Protein AF-A0AA89C3S6-F1 (afdb_monomer_lite)

Secondary structure (DSSP, 8-state):
-----TTHHHHHHHHHHTT--HHHHHHHHHHHHGGGHHHHHHHHHHHHHHHHTTS-S---------------SSBPTTTTS-TTGGG-SSB---SB-TTTTS-TTGGG-SSB-PBPTTGGG---TT-SSB-SGGGGTTSTTS--S----PPPPPP-------------SSB-TTTTS---TT--SB-PPBPTTGGG-TTTTT-SSB-PPPPPGGG----PPP-

Organism: Pinctada imbricata (NCBI:txid66713)

Radius of gyration: 29.42 Å; chains: 1; bounding box: 59×81×73 Å

Structure (mmCIF, N/CA/C/O backbone):
data_AF-A0AA89C3S6-F1
#
_entry.id   AF-A0AA89C3S6-F1
#
loop_
_atom_site.group_PDB
_atom_site.id
_atom_site.type_symbol
_atom_site.label_atom_id
_atom_site.label_alt_id
_atom_site.label_comp_id
_atom_site.label_asym_id
_atom_site.label_entity_id
_atom_site.label_seq_id
_atom_site.pdbx_PDB_ins_code
_atom_site.Cartn_x
_atom_site.Cartn_y
_atom_site.Cartn_z
_atom_site.occupancy
_atom_site.B_iso_or_equiv
_atom_site.auth_seq_id
_atom_site.auth_comp_id
_atom_site.auth_asym_id
_atom_site.auth_atom_id
_atom_site.pdbx_PDB_model_num
ATOM 1 N N . MET A 1 1 ? 3.288 -17.158 34.257 1.00 43.53 1 MET A N 1
ATOM 2 C CA . MET A 1 1 ? 2.464 -17.310 33.043 1.00 43.53 1 MET A CA 1
ATOM 3 C C . MET A 1 1 ? 1.490 -16.144 33.075 1.00 43.53 1 MET A C 1
ATOM 5 O O . MET A 1 1 ? 0.616 -16.149 33.928 1.00 43.53 1 MET A O 1
ATOM 9 N N . LEU A 1 2 ? 1.747 -15.067 32.326 1.00 47.84 2 LEU A N 1
ATOM 10 C CA . LEU A 1 2 ? 0.778 -13.971 32.225 1.00 47.84 2 LEU A CA 1
ATOM 11 C C . LEU A 1 2 ? -0.370 -14.515 31.379 1.00 47.84 2 LEU A C 1
ATOM 13 O O . LEU A 1 2 ? -0.162 -14.782 30.199 1.00 47.84 2 LEU A O 1
ATOM 17 N N . TYR A 1 3 ? -1.508 -14.782 32.015 1.00 57.00 3 TYR A N 1
ATOM 18 C CA . TYR A 1 3 ? -2.749 -15.108 31.323 1.00 57.00 3 TYR A CA 1
ATOM 19 C C . TYR A 1 3 ? -3.093 -13.880 30.474 1.00 57.00 3 TYR A C 1
ATOM 21 O O . TYR A 1 3 ? -3.430 -12.827 31.012 1.00 57.00 3 TYR A O 1
ATOM 29 N N . ILE A 1 4 ? -2.861 -13.967 29.166 1.00 58.16 4 ILE A N 1
ATOM 30 C CA . ILE A 1 4 ? -3.396 -12.993 28.221 1.00 58.16 4 ILE A CA 1
ATOM 31 C C . ILE A 1 4 ? -4.815 -13.482 27.985 1.00 58.16 4 ILE A C 1
ATOM 33 O O . ILE A 1 4 ? -5.006 -14.590 27.496 1.00 58.16 4 ILE A O 1
ATOM 37 N N . ASP A 1 5 ? -5.774 -12.711 28.478 1.00 65.88 5 ASP A N 1
ATOM 38 C CA . ASP A 1 5 ? -7.184 -13.055 28.416 1.00 65.88 5 ASP A CA 1
ATOM 39 C C . ASP A 1 5 ? -7.650 -12.928 26.961 1.00 65.88 5 ASP A C 1
ATOM 41 O O . ASP A 1 5 ? -7.876 -11.822 26.460 1.00 65.88 5 ASP A O 1
ATOM 45 N N . ASP A 1 6 ? -7.695 -14.062 26.258 1.00 75.12 6 ASP A N 1
ATOM 46 C CA . ASP A 1 6 ? -8.061 -14.136 24.840 1.00 75.12 6 ASP A CA 1
ATOM 47 C C . ASP A 1 6 ? -9.523 -13.693 24.596 1.00 75.12 6 ASP A C 1
ATOM 49 O O . ASP A 1 6 ? -9.883 -13.395 23.461 1.00 75.12 6 ASP A O 1
ATOM 53 N N . GLU A 1 7 ? -10.343 -13.566 25.651 1.00 83.81 7 GLU A N 1
ATOM 54 C CA . GLU A 1 7 ? -11.749 -13.129 25.595 1.00 83.81 7 GLU A CA 1
ATOM 55 C C . GLU A 1 7 ? -11.931 -11.601 25.710 1.00 83.81 7 GLU A C 1
ATOM 57 O O . GLU A 1 7 ? -12.976 -11.052 25.347 1.00 83.81 7 GLU A O 1
ATOM 62 N N . LEU A 1 8 ? -10.914 -10.868 26.181 1.00 86.50 8 LEU A N 1
ATOM 63 C CA . LEU A 1 8 ? -10.999 -9.414 26.364 1.00 86.50 8 LEU A CA 1
ATOM 64 C C . LEU A 1 8 ? -11.263 -8.641 25.052 1.00 86.50 8 LEU A C 1
ATOM 66 O O . LEU A 1 8 ? -12.079 -7.712 25.071 1.00 86.50 8 LEU A O 1
ATOM 70 N N . PRO A 1 9 ? -10.631 -8.978 23.907 1.00 89.06 9 PRO A N 1
ATOM 71 C CA . PRO A 1 9 ? -10.931 -8.334 22.628 1.00 89.06 9 PRO A CA 1
ATOM 72 C C . PRO A 1 9 ? -12.393 -8.506 22.197 1.00 89.06 9 PRO A C 1
ATOM 74 O O . PRO A 1 9 ? -13.004 -7.545 21.721 1.00 89.06 9 PRO A O 1
ATOM 77 N N . ASP A 1 10 ? -12.966 -9.690 22.418 1.00 87.44 10 ASP A N 1
ATOM 78 C CA . ASP A 1 10 ? -14.359 -9.989 22.079 1.00 87.44 10 ASP A CA 1
ATOM 79 C C . ASP A 1 10 ? -15.317 -9.190 22.963 1.00 87.44 10 ASP A C 1
ATOM 81 O O . ASP A 1 10 ? -16.277 -8.585 22.475 1.00 87.44 10 ASP A O 1
ATOM 85 N N . TYR A 1 11 ? -15.006 -9.079 24.256 1.00 89.06 11 TYR A N 1
ATOM 86 C CA . TYR A 1 11 ? -15.779 -8.262 25.184 1.00 89.06 11 TYR A CA 1
ATOM 87 C C . TYR A 1 11 ? -15.768 -6.772 24.797 1.00 89.06 11 TYR A C 1
ATOM 89 O O . TYR A 1 11 ? -16.818 -6.124 24.776 1.00 89.06 11 TYR A O 1
ATOM 97 N N . ILE A 1 12 ? -14.610 -6.230 24.399 1.00 90.00 12 ILE A N 1
ATOM 98 C CA . ILE A 1 12 ? -14.488 -4.846 23.908 1.00 90.00 12 ILE A CA 1
ATOM 99 C C . ILE A 1 12 ? -15.322 -4.643 22.636 1.00 90.00 12 ILE A C 1
ATOM 101 O O . ILE A 1 12 ? -16.025 -3.637 22.514 1.00 90.00 12 ILE A O 1
ATOM 105 N N . MET A 1 13 ? -15.294 -5.596 21.704 1.00 88.06 13 MET A N 1
ATOM 106 C CA . MET A 1 13 ? -16.082 -5.537 20.471 1.00 88.06 13 MET A CA 1
ATOM 107 C C . MET A 1 13 ? -17.589 -5.489 20.760 1.00 88.06 13 MET A C 1
ATOM 109 O O . MET A 1 13 ? -18.302 -4.679 20.166 1.00 88.06 13 MET A O 1
ATOM 113 N N . VAL A 1 14 ? -18.068 -6.273 21.730 1.00 88.81 14 VAL A N 1
ATOM 114 C CA . VAL A 1 14 ? -19.469 -6.240 22.182 1.00 88.81 14 VAL A CA 1
ATOM 115 C C . VAL A 1 14 ? -19.826 -4.896 22.829 1.00 88.81 14 VAL A C 1
ATOM 117 O O . VAL A 1 14 ? -20.916 -4.372 22.589 1.00 88.81 14 VAL A O 1
ATOM 120 N N . MET A 1 15 ? -18.932 -4.284 23.615 1.00 88.62 15 MET A N 1
ATOM 121 C CA . MET A 1 15 ? -19.178 -2.943 24.170 1.00 88.62 15 MET A CA 1
ATOM 122 C C . MET A 1 15 ? -19.293 -1.867 23.086 1.00 88.62 15 MET A C 1
ATOM 124 O O . MET A 1 15 ? -20.129 -0.968 23.201 1.00 88.62 15 MET A O 1
ATOM 128 N N . VAL A 1 16 ? -18.460 -1.955 22.045 1.00 90.56 16 VAL A N 1
ATOM 129 C CA . VAL A 1 16 ? -18.474 -1.030 20.902 1.00 90.56 16 VAL A CA 1
ATOM 130 C C . VAL A 1 16 ? -19.743 -1.218 20.070 1.00 90.56 16 VAL A C 1
ATOM 132 O O . VAL A 1 16 ? -20.398 -0.230 19.744 1.00 90.56 16 VAL A O 1
ATOM 135 N N . ALA A 1 17 ? -20.138 -2.463 19.792 1.00 87.44 17 ALA A N 1
ATOM 136 C CA . ALA A 1 17 ? -21.373 -2.781 19.071 1.00 87.44 17 ALA A CA 1
ATOM 137 C C . ALA A 1 17 ? -22.621 -2.247 19.796 1.00 87.44 17 ALA A C 1
ATOM 139 O O . ALA A 1 17 ? -23.523 -1.701 19.167 1.00 87.44 17 ALA A O 1
ATOM 140 N N . ASN A 1 18 ? -22.628 -2.317 21.130 1.00 88.94 18 ASN A N 1
ATOM 141 C CA . ASN A 1 18 ? -23.702 -1.783 21.971 1.00 88.94 18 ASN A CA 1
ATOM 142 C C . ASN A 1 18 ? -23.608 -0.268 22.229 1.00 88.94 18 ASN A C 1
ATOM 144 O O . ASN A 1 18 ? -24.371 0.255 23.040 1.00 88.94 18 ASN A O 1
ATOM 148 N N . LYS A 1 19 ? -22.674 0.447 21.582 1.00 87.56 19 LYS A N 1
ATOM 149 C CA . LYS A 1 19 ? -22.459 1.897 21.740 1.00 87.56 19 LYS A CA 1
ATOM 150 C C . LYS A 1 19 ? -22.346 2.339 23.210 1.00 87.56 19 LYS A C 1
ATOM 152 O O . LYS A 1 19 ? -22.827 3.412 23.576 1.00 87.56 19 LYS A O 1
ATOM 157 N N . LYS A 1 20 ? -21.725 1.520 24.071 1.00 87.88 20 LYS A N 1
ATOM 158 C CA . LYS A 1 20 ? -21.569 1.853 25.498 1.00 87.88 20 LYS A CA 1
ATOM 159 C C . LYS A 1 20 ? -20.800 3.166 25.657 1.00 87.88 20 LYS A C 1
ATOM 161 O O . LYS A 1 20 ? -19.746 3.274 25.039 1.00 87.88 20 LYS A O 1
ATOM 166 N N . PRO A 1 21 ? -21.239 4.111 26.512 1.00 89.69 21 PRO A N 1
ATOM 167 C CA . PRO A 1 21 ? -20.553 5.384 26.705 1.00 89.69 21 PRO A CA 1
ATOM 168 C C . PRO A 1 21 ? -19.176 5.195 27.353 1.00 89.69 21 PRO A C 1
ATOM 170 O O . PRO A 1 21 ? -18.927 4.227 28.074 1.00 89.69 21 PRO A O 1
ATOM 173 N N . ARG A 1 22 ? -18.286 6.167 27.134 1.00 88.88 22 ARG A N 1
ATOM 174 C CA . ARG A 1 22 ? -16.886 6.132 27.574 1.00 88.88 22 ARG A CA 1
ATOM 175 C C . ARG A 1 22 ? -16.745 5.859 29.071 1.00 88.88 22 ARG A C 1
ATOM 177 O O . ARG A 1 22 ? -15.900 5.060 29.449 1.00 88.88 22 ARG A O 1
ATOM 184 N N . SER A 1 23 ? -17.583 6.492 29.897 1.00 89.06 23 SER A N 1
ATOM 185 C CA . SER A 1 23 ? -17.594 6.277 31.352 1.00 89.06 23 SER A CA 1
ATOM 186 C C . SER A 1 23 ? -17.820 4.806 31.696 1.00 89.06 23 SER A C 1
ATOM 188 O O . SER A 1 23 ? -17.047 4.229 32.446 1.00 89.06 23 SER A O 1
ATOM 190 N N . GLN A 1 24 ? -18.809 4.175 31.059 1.00 87.50 24 GLN A N 1
ATOM 191 C CA . GLN A 1 24 ? -19.128 2.773 31.306 1.00 87.50 24 GLN A CA 1
ATOM 192 C C . GLN A 1 24 ? -18.011 1.838 30.824 1.00 87.50 24 GLN A C 1
ATOM 194 O O . GLN A 1 24 ? -17.699 0.861 31.492 1.00 87.50 24 GLN A O 1
ATOM 199 N N . MET A 1 25 ? -17.370 2.142 29.687 1.00 91.50 25 MET A N 1
ATOM 200 C CA . MET A 1 25 ? -16.197 1.378 29.243 1.00 91.50 25 MET A CA 1
ATOM 201 C C . MET A 1 25 ? -15.012 1.530 30.203 1.00 91.50 25 MET A C 1
ATOM 203 O O . MET A 1 25 ? -14.258 0.579 30.375 1.00 91.50 25 MET A O 1
ATOM 207 N N . ASN A 1 26 ? -14.829 2.700 30.821 1.00 89.50 26 ASN A N 1
ATOM 208 C CA . ASN A 1 26 ? -13.780 2.902 31.819 1.00 89.50 26 ASN A CA 1
ATOM 209 C C . ASN A 1 26 ? -14.008 2.047 33.072 1.00 89.50 26 ASN A C 1
ATOM 211 O O . ASN A 1 26 ? -13.047 1.480 33.590 1.00 89.50 26 ASN A O 1
ATOM 215 N N . ASP A 1 27 ? -15.253 1.937 33.529 1.00 90.75 27 ASP A N 1
ATOM 216 C CA . ASP A 1 27 ? -15.600 1.126 34.696 1.00 90.75 27 ASP A CA 1
ATOM 217 C C . ASP A 1 27 ? -15.453 -0.374 34.386 1.00 90.75 27 ASP A C 1
ATOM 219 O O . ASP A 1 27 ? -14.780 -1.102 35.119 1.00 90.75 27 ASP A O 1
ATOM 223 N N . ASP A 1 28 ? -15.991 -0.827 33.247 1.00 89.56 28 ASP A N 1
ATOM 224 C CA . ASP A 1 28 ? -15.996 -2.243 32.859 1.00 89.56 28 ASP A CA 1
ATOM 225 C C . ASP A 1 28 ? -14.589 -2.758 32.494 1.00 89.56 28 ASP A C 1
ATOM 227 O O . ASP A 1 28 ? -14.225 -3.886 32.830 1.00 89.56 28 ASP A O 1
ATOM 231 N N . LEU A 1 29 ? -13.779 -1.948 31.799 1.00 90.75 29 LEU A N 1
ATOM 232 C CA . LEU A 1 29 ? -12.419 -2.322 31.389 1.00 90.75 29 LEU A CA 1
ATOM 233 C C . LEU A 1 29 ? -11.368 -2.027 32.469 1.00 90.75 29 LEU A C 1
ATOM 235 O O . LEU A 1 29 ? -10.235 -2.502 32.361 1.00 90.75 29 LEU A O 1
ATOM 239 N N . GLY A 1 30 ? -11.745 -1.294 33.522 1.00 89.12 30 GLY A N 1
ATOM 240 C CA . GLY A 1 30 ? -10.881 -0.909 34.639 1.00 89.12 30 GLY A CA 1
ATOM 241 C C . GLY A 1 30 ? -10.219 -2.104 35.318 1.00 89.12 30 GLY A C 1
ATOM 242 O O . GLY A 1 30 ? -9.035 -2.059 35.651 1.00 89.12 30 GLY A O 1
ATOM 243 N N . LEU A 1 31 ? -10.957 -3.208 35.441 1.00 86.19 31 LEU A N 1
ATOM 244 C CA . LEU A 1 31 ? -10.478 -4.449 36.052 1.00 86.19 31 LEU A CA 1
ATOM 245 C C . LEU A 1 31 ? -9.428 -5.179 35.195 1.00 86.19 31 LEU A C 1
ATOM 247 O O . LEU A 1 31 ? -8.582 -5.879 35.743 1.00 86.19 31 LEU A O 1
ATOM 251 N N . PHE A 1 32 ? -9.444 -4.983 33.872 1.00 87.56 32 PHE A N 1
ATOM 252 C CA . PHE A 1 32 ? -8.566 -5.678 32.924 1.00 87.56 32 PHE A CA 1
ATOM 253 C C . PHE A 1 32 ? -7.343 -4.844 32.525 1.00 87.56 32 PHE A C 1
ATOM 255 O O . PHE A 1 32 ? -6.230 -5.357 32.422 1.00 87.56 32 PHE A O 1
ATOM 262 N N . LEU A 1 33 ? -7.539 -3.543 32.291 1.00 86.06 33 LEU A N 1
ATOM 263 C CA . LEU A 1 33 ? -6.518 -2.633 31.759 1.00 86.06 33 LEU A CA 1
ATOM 264 C C . LEU A 1 33 ? -5.948 -1.685 32.826 1.00 86.06 33 LEU A C 1
ATOM 266 O O . LEU A 1 33 ? -4.916 -1.045 32.591 1.00 86.06 33 LEU A O 1
ATOM 270 N N . ASN A 1 34 ? -6.578 -1.614 34.004 1.00 88.25 34 ASN A N 1
ATOM 271 C CA . ASN A 1 34 ? -6.141 -0.842 35.167 1.00 88.25 34 ASN A CA 1
ATOM 272 C C . ASN A 1 34 ? -5.805 0.617 34.789 1.00 88.25 34 ASN A C 1
ATOM 274 O O . ASN A 1 34 ? -6.621 1.302 34.169 1.00 88.25 34 ASN A O 1
ATOM 278 N N . ILE A 1 35 ? -4.587 1.088 35.071 1.00 88.00 35 ILE A N 1
ATOM 279 C CA . ILE A 1 35 ? -4.122 2.451 34.759 1.00 88.00 35 ILE A CA 1
ATOM 280 C C . ILE A 1 35 ? -4.144 2.807 33.263 1.00 88.00 35 ILE A C 1
ATOM 282 O O . ILE A 1 35 ? -4.064 3.981 32.900 1.00 88.00 35 ILE A O 1
ATOM 286 N N . ASN A 1 36 ? -4.212 1.809 32.378 1.00 87.88 36 ASN A N 1
ATOM 287 C CA . ASN A 1 36 ? -4.241 2.027 30.935 1.00 87.88 36 ASN A CA 1
ATOM 288 C C . ASN A 1 36 ? -5.660 2.186 30.396 1.00 87.88 36 ASN A C 1
ATOM 290 O O . ASN A 1 36 ? -5.808 2.609 29.252 1.00 87.88 36 ASN A O 1
ATOM 294 N N . THR A 1 37 ? -6.684 1.894 31.201 1.00 91.62 37 THR A N 1
ATOM 295 C CA . THR A 1 37 ? -8.085 1.899 30.768 1.00 91.62 37 THR A CA 1
ATOM 296 C C . THR A 1 37 ? -8.494 3.246 30.199 1.00 91.62 37 THR A C 1
ATOM 298 O O . THR A 1 37 ? -8.996 3.317 29.083 1.00 91.62 37 THR A O 1
ATOM 301 N N . GLU A 1 38 ? -8.203 4.332 30.913 1.00 90.19 38 GLU A N 1
ATOM 302 C CA . GLU A 1 38 ? -8.587 5.672 30.480 1.00 90.19 38 GLU A CA 1
ATOM 303 C C . GLU A 1 38 ? -7.914 6.058 29.156 1.00 90.19 38 GLU A C 1
ATOM 305 O O . GLU A 1 38 ? -8.567 6.587 28.254 1.00 90.19 38 GLU A O 1
ATOM 310 N N . LYS A 1 39 ? -6.620 5.744 29.012 1.00 89.62 39 LYS A N 1
ATOM 311 C CA . LYS A 1 39 ? -5.855 5.992 27.781 1.00 89.62 39 LYS A CA 1
ATOM 312 C C . LYS A 1 39 ? -6.386 5.152 26.621 1.00 89.62 39 LYS A C 1
ATOM 314 O O . LYS A 1 39 ? -6.521 5.661 25.509 1.00 89.62 39 LYS A O 1
ATOM 319 N N . PHE A 1 40 ? -6.703 3.886 26.889 1.00 92.62 40 PHE A N 1
ATOM 320 C CA . PHE A 1 40 ? -7.240 2.949 25.911 1.00 92.62 40 PHE A CA 1
ATOM 321 C C . PHE A 1 40 ? -8.600 3.406 25.395 1.00 92.62 40 PHE A C 1
ATOM 323 O O . PHE A 1 40 ? -8.788 3.511 24.186 1.00 92.62 40 PHE A O 1
ATOM 330 N N . THR A 1 41 ? -9.525 3.759 26.284 1.00 92.31 41 THR A N 1
ATOM 331 C CA . THR A 1 41 ? -10.835 4.247 25.864 1.00 92.31 41 THR A CA 1
ATOM 332 C C . THR A 1 41 ? -10.713 5.576 25.121 1.00 92.31 41 THR A C 1
ATOM 334 O O . THR A 1 41 ? -11.530 5.830 24.244 1.00 92.31 41 THR A O 1
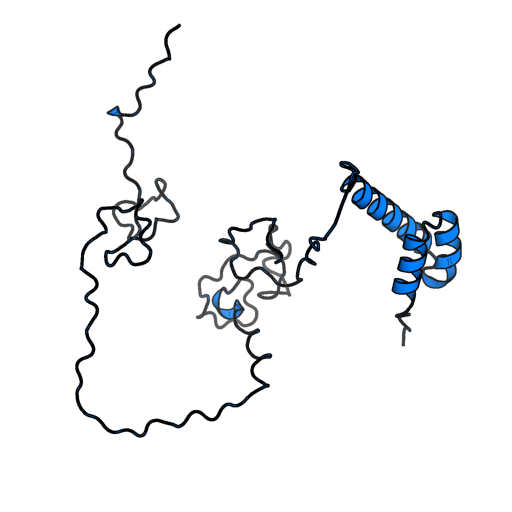ATOM 337 N N . VAL A 1 42 ? -9.727 6.450 25.425 1.00 93.19 42 VAL A N 1
ATOM 338 C CA . VAL A 1 42 ? -9.573 7.735 24.685 1.00 93.19 42 VAL A CA 1
ATOM 339 C C . VAL A 1 42 ? -9.215 7.406 23.252 1.00 93.19 42 VAL A C 1
ATOM 341 O O . VAL A 1 42 ? -9.826 7.900 22.308 1.00 93.19 42 VAL A O 1
ATOM 344 N N . TRP A 1 43 ? -8.219 6.542 23.103 1.00 93.69 43 TRP A N 1
ATOM 345 C CA . TRP A 1 43 ? -7.759 6.089 21.809 1.00 93.69 43 TRP A CA 1
ATOM 346 C C . TRP A 1 43 ? -8.870 5.389 21.017 1.00 93.69 43 TRP A C 1
ATOM 348 O O . TRP A 1 43 ? -9.049 5.701 19.842 1.00 93.69 43 TRP A O 1
ATOM 358 N N . LEU A 1 44 ? -9.641 4.507 21.659 1.00 91.62 44 LEU A N 1
ATOM 359 C CA . LEU A 1 44 ? -10.730 3.767 21.025 1.00 91.62 44 LEU A CA 1
ATOM 360 C C . LEU A 1 44 ? -11.810 4.713 20.493 1.00 91.62 44 LEU A C 1
ATOM 362 O O . LEU A 1 44 ? -12.207 4.596 19.340 1.00 91.62 44 LEU A O 1
ATOM 366 N N . TYR A 1 45 ? -12.236 5.688 21.294 1.00 89.25 45 TYR A N 1
ATOM 367 C CA . TYR A 1 45 ? -13.243 6.665 20.881 1.00 89.25 45 TYR A CA 1
ATOM 368 C C . TYR A 1 45 ? -12.772 7.555 19.729 1.00 89.25 45 TYR A C 1
ATOM 370 O O . TYR A 1 45 ? -13.488 7.694 18.742 1.00 89.25 45 TYR A O 1
ATOM 378 N N . ASN A 1 46 ? -11.542 8.071 19.799 1.00 88.69 46 ASN A N 1
ATOM 379 C CA . ASN A 1 46 ? -10.957 8.853 18.706 1.00 88.69 46 ASN A CA 1
ATOM 380 C C . ASN A 1 46 ? -10.817 8.025 17.415 1.00 88.69 46 ASN A C 1
ATOM 382 O O . ASN A 1 46 ? -10.947 8.549 16.309 1.00 88.69 46 ASN A O 1
ATOM 386 N N . LEU A 1 47 ? -10.524 6.725 17.536 1.00 89.56 47 LEU A N 1
ATOM 387 C CA . LEU A 1 47 ? -10.468 5.813 16.396 1.00 89.56 47 LEU A CA 1
ATOM 388 C C . LEU A 1 47 ? -11.860 5.594 15.791 1.00 89.56 47 LEU A C 1
ATOM 390 O O . LEU A 1 47 ? -11.990 5.644 14.571 1.00 89.56 47 LEU A O 1
ATOM 394 N N . LEU A 1 48 ? -12.884 5.382 16.621 1.00 88.25 48 LEU A N 1
ATOM 395 C CA . LEU A 1 48 ? -14.267 5.204 16.173 1.00 88.25 48 LEU A CA 1
ATOM 396 C C . LEU A 1 48 ? -14.806 6.459 15.480 1.00 88.25 48 LEU A C 1
ATOM 398 O O . LEU A 1 48 ? -15.368 6.348 14.395 1.00 88.25 48 LEU A O 1
ATOM 402 N N . GLU A 1 49 ? -14.567 7.644 16.041 1.00 85.44 49 GLU A N 1
ATOM 403 C CA . GLU A 1 49 ? -14.943 8.928 15.435 1.00 85.44 49 GLU A CA 1
ATOM 404 C C . GLU A 1 49 ? -14.266 9.119 14.070 1.00 85.44 49 GLU A C 1
ATOM 406 O O . GLU A 1 49 ? -14.906 9.480 13.083 1.00 85.44 49 GLU A O 1
ATOM 411 N N . LYS A 1 50 ? -12.978 8.770 13.970 1.00 85.50 50 LYS A N 1
ATOM 412 C CA . LYS A 1 50 ? -12.232 8.825 12.708 1.00 85.50 50 LYS A CA 1
ATOM 413 C C . LYS A 1 50 ? -12.761 7.854 11.651 1.00 85.50 50 LYS A C 1
ATOM 415 O O . LYS A 1 50 ? -12.666 8.152 10.464 1.00 85.50 50 LYS A O 1
ATOM 420 N N . LEU A 1 51 ? -13.285 6.698 12.058 1.00 82.62 51 LEU A N 1
ATOM 421 C CA . LEU A 1 51 ? -13.919 5.740 11.148 1.00 82.62 51 LEU A CA 1
ATOM 422 C C . LEU A 1 51 ? -15.319 6.203 10.724 1.00 82.62 51 LEU A C 1
ATOM 424 O O . LEU A 1 51 ? -15.669 6.057 9.559 1.00 82.62 51 LEU A O 1
ATOM 428 N N . GLN A 1 52 ? -16.087 6.811 11.630 1.00 78.19 52 GLN A N 1
ATOM 429 C CA . GLN A 1 52 ? -17.419 7.353 11.338 1.00 78.19 52 GLN A CA 1
ATOM 430 C C . GLN A 1 52 ? -17.359 8.571 10.408 1.00 78.19 52 GLN A C 1
ATOM 432 O O . GLN A 1 52 ? -18.144 8.660 9.468 1.00 78.19 52 GLN A O 1
ATOM 437 N N . SER A 1 53 ? -16.365 9.448 10.584 1.00 75.12 53 SER A N 1
ATOM 438 C CA . SER A 1 53 ? -16.100 10.584 9.689 1.00 75.12 53 SER A CA 1
ATOM 439 C C . SER A 1 53 ? -15.706 10.170 8.261 1.00 75.12 53 SER A C 1
ATOM 441 O O . SER A 1 53 ? -15.704 11.020 7.376 1.00 75.12 53 SER A O 1
ATOM 443 N N . LEU A 1 54 ? -15.347 8.903 8.029 1.00 65.31 54 LEU A N 1
ATOM 444 C CA . LEU A 1 54 ? -15.043 8.353 6.701 1.00 65.31 54 LEU A CA 1
ATOM 445 C C . LEU A 1 54 ? -16.225 7.588 6.083 1.00 65.31 54 LEU A C 1
ATOM 447 O O . LEU A 1 54 ? -16.105 7.124 4.952 1.00 65.31 54 LEU A O 1
ATOM 451 N N . GLY A 1 55 ? -17.321 7.411 6.828 1.00 61.00 55 GLY A N 1
ATOM 452 C CA . GLY A 1 55 ? -18.467 6.583 6.444 1.00 61.00 55 GLY A CA 1
ATOM 453 C C . GLY A 1 55 ? -19.797 7.330 6.354 1.00 61.00 55 GLY A C 1
ATOM 454 O O . GLY A 1 55 ? -20.830 6.675 6.345 1.00 61.00 55 GLY A O 1
ATOM 455 N N . SER A 1 56 ? -19.792 8.664 6.336 1.00 50.53 56 SER A N 1
ATOM 456 C CA . SER A 1 56 ? -21.008 9.475 6.190 1.00 50.53 56 SER A CA 1
ATOM 457 C C . SER A 1 56 ? -20.957 10.272 4.892 1.00 50.53 56 SER A C 1
ATOM 459 O O . SER A 1 56 ? -20.676 11.461 4.925 1.00 50.53 56 SER A O 1
ATOM 461 N N . ASP A 1 57 ? -21.227 9.594 3.778 1.00 43.16 57 ASP A N 1
ATOM 462 C CA . ASP A 1 57 ? -21.828 10.199 2.591 1.00 43.16 57 ASP A CA 1
ATOM 463 C C . ASP A 1 57 ? -22.977 9.263 2.149 1.00 43.16 57 ASP A C 1
ATOM 465 O O . ASP A 1 57 ? -22.748 8.229 1.528 1.00 43.16 57 ASP A O 1
ATOM 469 N N . GLU A 1 58 ? -24.184 9.658 2.573 1.00 49.25 58 GLU A N 1
ATOM 470 C CA . GLU A 1 58 ? -25.534 9.391 2.033 1.00 49.25 58 GLU A CA 1
ATOM 471 C C . GLU A 1 58 ? -26.192 7.992 2.173 1.00 49.25 58 GLU A C 1
ATOM 473 O O . GLU A 1 58 ? -25.693 6.959 1.732 1.00 49.25 58 GLU A O 1
ATOM 478 N N . GLU A 1 59 ? -27.387 8.005 2.787 1.00 56.69 59 GLU A N 1
ATOM 479 C CA . GLU A 1 59 ? -28.370 6.916 2.867 1.00 56.69 59 GLU A CA 1
ATOM 480 C C . GLU A 1 59 ? -29.326 6.988 1.657 1.00 56.69 59 GLU A C 1
ATOM 482 O O . GLU A 1 59 ? -29.931 8.035 1.453 1.00 56.69 59 GLU A O 1
ATOM 487 N N . GLU A 1 60 ? -29.503 5.902 0.891 1.00 41.66 60 GLU A N 1
ATOM 488 C CA . GLU A 1 60 ? -30.816 5.338 0.499 1.00 41.66 60 GLU A CA 1
ATOM 489 C C . GLU A 1 60 ? -30.665 4.086 -0.396 1.00 41.66 60 GLU A C 1
ATOM 491 O O . GLU A 1 60 ? -29.911 4.078 -1.364 1.00 41.66 60 GLU A O 1
ATOM 496 N N . ASP A 1 61 ? -31.453 3.065 -0.041 1.00 33.78 61 ASP A N 1
ATOM 497 C CA . ASP A 1 61 ? -31.913 1.894 -0.810 1.00 33.78 61 ASP A CA 1
ATOM 498 C C . ASP A 1 61 ? -30.914 0.816 -1.308 1.00 33.78 61 ASP A C 1
ATOM 500 O O . ASP A 1 61 ? -30.043 1.044 -2.140 1.00 33.78 61 ASP A O 1
ATOM 504 N N . GLY A 1 62 ? -31.155 -0.421 -0.849 1.00 43.66 62 GLY A N 1
ATOM 505 C CA . GLY A 1 62 ? -31.051 -1.619 -1.692 1.00 43.66 62 GLY A CA 1
ATOM 506 C C . GLY A 1 62 ? -29.678 -2.272 -1.935 1.00 43.66 62 GLY A C 1
ATOM 507 O O . GLY A 1 62 ? -28.958 -1.919 -2.854 1.00 43.66 62 GLY A O 1
ATOM 508 N N . GLU A 1 63 ? -29.446 -3.366 -1.201 1.00 47.31 63 GLU A N 1
ATOM 509 C CA . GLU A 1 63 ? -28.837 -4.633 -1.666 1.00 47.31 63 GLU A CA 1
ATOM 510 C C . GLU A 1 63 ? -27.335 -4.709 -2.072 1.00 47.31 63 GLU A C 1
ATOM 512 O O . GLU A 1 63 ? -26.849 -4.104 -3.018 1.00 47.31 63 GLU A O 1
ATOM 517 N N . GLU A 1 64 ? -26.652 -5.625 -1.366 1.00 46.75 64 GLU A N 1
ATOM 518 C CA . GLU A 1 64 ? -25.388 -6.332 -1.660 1.00 46.75 64 GLU A CA 1
ATOM 519 C C . GLU A 1 64 ? -24.031 -5.575 -1.630 1.00 46.75 64 GLU A C 1
ATOM 521 O O . GLU A 1 64 ? -23.654 -4.766 -2.471 1.00 46.75 64 GLU A O 1
ATOM 526 N N . LEU A 1 65 ? -23.247 -5.980 -0.619 1.00 53.59 65 LEU A N 1
ATOM 527 C CA . LEU A 1 65 ? -21.827 -5.743 -0.321 1.00 53.59 65 LEU A CA 1
ATOM 528 C C . LEU A 1 65 ? -20.882 -5.531 -1.524 1.00 53.59 65 LEU A C 1
ATOM 530 O O . LEU A 1 65 ? -20.869 -6.319 -2.470 1.00 53.59 65 LEU A O 1
ATOM 534 N N . PRO A 1 66 ? -19.853 -4.684 -1.324 1.00 45.06 66 PRO A N 1
ATOM 535 C CA . PRO A 1 66 ? -18.490 -5.185 -1.498 1.00 45.06 66 PRO A CA 1
ATOM 536 C C . PRO A 1 66 ? -17.651 -5.006 -0.231 1.00 45.06 66 PRO A C 1
ATOM 538 O O . PRO A 1 66 ? -17.392 -3.906 0.257 1.00 45.06 66 PRO A O 1
ATOM 541 N N . SER A 1 67 ? -17.179 -6.144 0.265 1.00 49.75 67 SER A N 1
ATOM 542 C CA . SER A 1 67 ? -16.227 -6.309 1.354 1.00 49.75 67 SER A CA 1
ATOM 543 C C . SER A 1 67 ? -15.015 -5.383 1.201 1.00 49.75 67 SER A C 1
ATOM 545 O O . SER A 1 67 ? -14.253 -5.492 0.237 1.00 49.75 67 SER A O 1
ATOM 547 N N . THR A 1 68 ? -14.767 -4.510 2.181 1.00 49.03 68 THR A N 1
ATOM 548 C CA . THR A 1 68 ? -13.474 -3.826 2.278 1.00 49.03 68 THR A CA 1
ATOM 549 C C . THR A 1 68 ? -12.426 -4.857 2.694 1.00 49.03 68 THR A C 1
ATOM 551 O O . THR A 1 68 ? -12.327 -5.286 3.841 1.00 49.03 68 THR A O 1
ATOM 554 N N . ILE A 1 69 ? -11.682 -5.331 1.695 1.00 52.44 69 ILE A N 1
ATOM 555 C CA . ILE A 1 69 ? -10.648 -6.358 1.815 1.00 52.44 69 ILE A CA 1
ATOM 556 C C . ILE A 1 69 ? -9.655 -5.963 2.912 1.00 52.44 69 ILE A C 1
ATOM 558 O O . ILE A 1 69 ? -8.995 -4.922 2.833 1.00 52.44 69 ILE A O 1
ATOM 562 N N . ALA A 1 70 ? -9.531 -6.827 3.922 1.00 52.75 70 ALA A N 1
ATOM 563 C CA . ALA A 1 70 ? -8.474 -6.773 4.917 1.00 52.75 70 ALA A CA 1
ATOM 564 C C . ALA A 1 70 ? -7.120 -6.610 4.206 1.00 52.75 70 ALA A C 1
ATOM 566 O O . ALA A 1 70 ? -6.704 -7.475 3.433 1.00 52.75 70 ALA A O 1
ATOM 567 N N . LYS A 1 71 ? -6.441 -5.479 4.434 1.00 56.81 71 LYS A N 1
ATOM 568 C CA . LYS A 1 71 ? -5.096 -5.230 3.900 1.00 56.81 71 LYS A CA 1
ATOM 569 C C . LYS A 1 71 ? -4.178 -6.331 4.425 1.00 56.81 71 LYS A C 1
ATOM 571 O O . LYS A 1 71 ? -3.879 -6.377 5.616 1.00 56.81 71 LYS A O 1
ATOM 576 N N . SER A 1 72 ? -3.778 -7.238 3.541 1.00 65.88 72 SER A N 1
ATOM 577 C CA . SER A 1 72 ? -2.898 -8.356 3.876 1.00 65.88 72 SER A CA 1
ATOM 578 C C . SER A 1 72 ? -1.588 -7.838 4.479 1.00 65.88 72 SER A C 1
ATOM 580 O O . SER A 1 72 ? -1.080 -6.793 4.076 1.00 65.88 72 SER A O 1
ATOM 582 N N . THR A 1 73 ? -1.013 -8.561 5.443 1.00 67.19 73 THR A N 1
ATOM 583 C CA . THR A 1 73 ? 0.289 -8.220 6.054 1.00 67.19 73 THR A CA 1
ATOM 584 C C . THR A 1 73 ? 1.471 -8.483 5.115 1.00 67.19 73 THR A C 1
ATOM 586 O O . THR A 1 73 ? 2.621 -8.175 5.439 1.00 67.19 73 THR A O 1
ATOM 589 N N . GLU A 1 74 ? 1.205 -9.041 3.934 1.00 73.81 74 GLU A N 1
ATOM 590 C CA . GLU A 1 74 ? 2.208 -9.370 2.938 1.00 73.81 74 GLU A CA 1
ATOM 591 C C . GLU A 1 74 ? 2.513 -8.180 2.023 1.00 73.81 74 GLU A C 1
ATOM 593 O O . GLU A 1 74 ? 1.640 -7.428 1.579 1.00 73.81 74 GLU A O 1
ATOM 598 N N . LYS A 1 75 ? 3.801 -8.013 1.709 1.00 77.56 75 LYS A N 1
ATOM 599 C CA . LYS A 1 75 ? 4.249 -7.000 0.752 1.00 77.56 75 LYS A CA 1
ATOM 600 C C . LYS A 1 75 ? 3.784 -7.360 -0.652 1.00 77.56 75 LYS A C 1
ATOM 602 O O . LYS A 1 75 ? 3.916 -8.506 -1.083 1.00 77.56 75 LYS A O 1
ATOM 607 N N . CYS A 1 76 ? 3.333 -6.362 -1.400 1.00 81.88 76 CYS A N 1
ATOM 608 C CA . CYS A 1 76 ? 2.918 -6.581 -2.775 1.00 81.88 76 CYS A CA 1
ATOM 609 C C . CYS A 1 76 ? 4.078 -7.123 -3.610 1.00 81.88 76 CYS A C 1
ATOM 611 O O . CYS A 1 76 ? 5.159 -6.528 -3.685 1.00 81.88 76 CYS A O 1
ATOM 613 N N . ARG A 1 77 ? 3.838 -8.246 -4.288 1.00 79.25 77 ARG A N 1
ATOM 614 C CA . ARG A 1 77 ? 4.818 -8.871 -5.180 1.00 79.25 77 ARG A CA 1
ATOM 615 C C . ARG A 1 77 ? 5.171 -7.989 -6.379 1.00 79.25 77 ARG A C 1
ATOM 617 O O . ARG A 1 77 ? 6.307 -8.038 -6.845 1.00 79.25 77 ARG A O 1
ATOM 624 N N . PHE A 1 78 ? 4.211 -7.201 -6.858 1.00 75.56 78 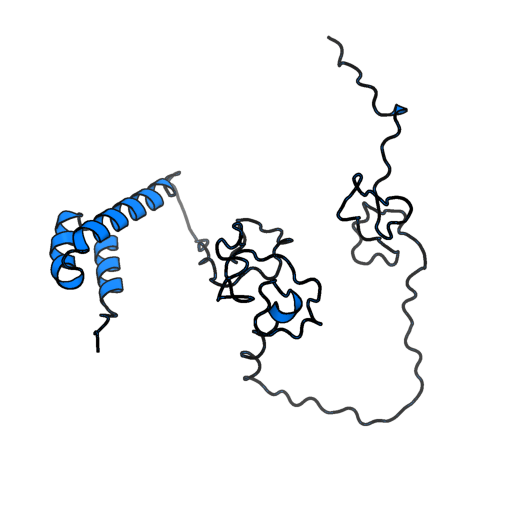PHE A N 1
ATOM 625 C CA . PHE A 1 78 ? 4.356 -6.347 -8.038 1.00 75.56 78 PHE A CA 1
ATOM 626 C C . PHE A 1 78 ? 4.903 -4.953 -7.711 1.00 75.56 78 PHE A C 1
ATOM 628 O O . PHE A 1 78 ? 5.225 -4.195 -8.620 1.00 75.56 78 PHE A O 1
ATOM 635 N N . TRP A 1 79 ? 5.062 -4.604 -6.431 1.00 76.06 79 TRP A N 1
ATOM 636 C CA . TRP A 1 79 ? 5.682 -3.344 -6.024 1.00 76.06 79 TRP A CA 1
ATOM 637 C C . TRP A 1 79 ? 7.170 -3.298 -6.426 1.00 76.06 79 TRP A C 1
ATOM 639 O O . TRP A 1 79 ? 7.889 -4.283 -6.207 1.00 76.06 79 TRP A O 1
ATOM 649 N N . PRO A 1 80 ? 7.682 -2.177 -6.976 1.00 74.00 80 PRO A N 1
ATOM 650 C CA . PRO A 1 80 ? 7.076 -0.837 -7.086 1.00 74.00 80 PRO A CA 1
ATOM 651 C C . PRO A 1 80 ? 6.228 -0.590 -8.345 1.00 74.00 80 PRO A C 1
ATOM 653 O O . PRO A 1 80 ? 5.654 0.480 -8.490 1.00 74.00 80 PRO A O 1
ATOM 656 N N . ALA A 1 81 ? 6.133 -1.561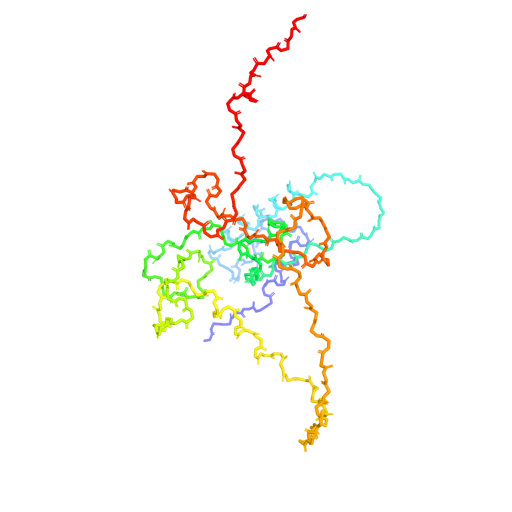 -9.251 1.00 76.12 81 ALA A N 1
ATOM 657 C CA . ALA A 1 81 ? 5.418 -1.447 -10.524 1.00 76.12 81 ALA A CA 1
ATOM 658 C C . ALA A 1 81 ? 3.925 -1.829 -10.427 1.00 76.12 81 ALA A C 1
ATOM 660 O O . ALA A 1 81 ? 3.295 -2.144 -11.434 1.00 76.12 81 ALA A O 1
ATOM 661 N N . CYS A 1 82 ? 3.362 -1.860 -9.217 1.00 82.19 82 CYS A N 1
ATOM 662 C CA . CYS A 1 82 ? 1.982 -2.275 -9.008 1.00 82.19 82 CYS A CA 1
ATOM 663 C C . CYS A 1 82 ? 1.020 -1.204 -9.539 1.00 82.19 82 CYS A C 1
ATOM 665 O O . CYS A 1 82 ? 1.011 -0.081 -9.036 1.00 82.19 82 CYS A O 1
ATOM 667 N N . ILE A 1 83 ? 0.176 -1.575 -10.504 1.00 83.12 83 ILE A N 1
ATOM 668 C CA . ILE A 1 83 ? -0.817 -0.679 -11.119 1.00 83.12 83 ILE A CA 1
ATOM 669 C C . ILE A 1 83 ? -1.919 -0.250 -10.145 1.00 83.12 83 ILE A C 1
ATOM 671 O O . ILE A 1 83 ? -2.452 0.845 -10.265 1.00 83.12 83 ILE A O 1
ATOM 675 N N . ASN A 1 84 ? -2.212 -1.087 -9.144 1.00 80.50 84 ASN A N 1
ATOM 676 C CA . ASN A 1 84 ? -3.269 -0.819 -8.171 1.00 80.50 84 ASN A CA 1
ATOM 677 C C . ASN A 1 84 ? -2.848 0.230 -7.133 1.00 80.50 84 ASN A C 1
ATOM 679 O O . ASN A 1 84 ? -3.692 0.684 -6.368 1.00 80.50 84 ASN A O 1
ATOM 683 N N . GLY A 1 85 ? -1.562 0.615 -7.082 1.00 78.75 85 GLY A N 1
ATOM 684 C CA . GLY A 1 85 ? -1.074 1.683 -6.208 1.00 78.75 85 GLY A CA 1
ATOM 685 C C . GLY A 1 85 ? -1.615 1.558 -4.781 1.00 78.75 85 GLY A C 1
ATOM 686 O O . GLY A 1 85 ? -1.463 0.521 -4.140 1.00 78.75 85 GLY A O 1
ATOM 687 N N . ASN A 1 86 ? -2.288 2.591 -4.286 1.00 76.81 86 ASN A N 1
ATOM 688 C CA . ASN A 1 86 ? -2.825 2.610 -2.921 1.00 76.81 86 ASN A CA 1
ATOM 689 C C . ASN A 1 86 ? -4.127 1.808 -2.743 1.00 76.81 86 ASN A C 1
ATOM 691 O O . ASN A 1 86 ? -4.501 1.524 -1.609 1.00 76.81 86 ASN A O 1
ATOM 695 N N . ALA A 1 87 ? -4.787 1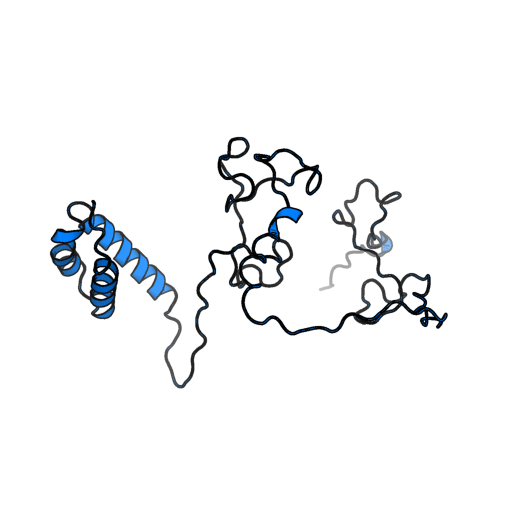.421 -3.837 1.00 78.62 87 ALA A N 1
ATOM 696 C CA . ALA A 1 87 ? -5.936 0.517 -3.839 1.00 78.62 87 ALA A CA 1
ATOM 697 C C . ALA A 1 87 ? -5.513 -0.967 -3.846 1.00 78.62 87 ALA A C 1
ATOM 699 O O . ALA A 1 87 ? -6.352 -1.863 -3.875 1.00 78.62 87 ALA A O 1
ATOM 700 N N . CYS A 1 88 ? -4.205 -1.256 -3.837 1.00 81.50 88 CYS A N 1
ATOM 701 C CA . CYS A 1 88 ? -3.712 -2.624 -3.761 1.00 81.50 88 CYS A CA 1
ATOM 702 C C . CYS A 1 88 ? -4.004 -3.230 -2.371 1.00 81.50 88 CYS A C 1
ATOM 704 O O . CYS A 1 88 ? -3.666 -2.609 -1.362 1.00 81.50 88 CYS A O 1
ATOM 706 N N . PRO A 1 89 ? -4.541 -4.463 -2.290 1.00 82.25 89 PRO A N 1
ATOM 707 C CA . PRO A 1 89 ? -4.787 -5.153 -1.016 1.00 82.25 89 PRO A CA 1
ATOM 708 C C . PRO A 1 89 ? -3.502 -5.614 -0.299 1.00 82.25 89 PRO A C 1
ATOM 710 O O . PRO A 1 89 ? -3.564 -6.178 0.796 1.00 82.25 89 PRO A O 1
ATOM 713 N N . TYR A 1 90 ? -2.334 -5.387 -0.904 1.00 81.69 90 TYR A N 1
ATOM 714 C CA . TYR A 1 90 ? -1.020 -5.759 -0.384 1.00 81.69 90 TYR A CA 1
ATOM 715 C C . TYR A 1 90 ? -0.203 -4.527 0.019 1.00 81.69 90 TYR A C 1
ATOM 717 O O . TYR A 1 90 ? -0.341 -3.450 -0.564 1.00 81.69 90 TYR A O 1
ATOM 725 N N . VAL A 1 91 ? 0.710 -4.686 0.981 1.00 83.25 91 VAL A N 1
ATOM 726 C CA . VAL A 1 91 ? 1.484 -3.563 1.535 1.00 83.25 91 VAL A CA 1
ATOM 727 C C . VAL A 1 91 ? 2.470 -3.005 0.508 1.00 83.25 91 VAL A C 1
ATOM 729 O O . VAL A 1 91 ? 3.327 -3.722 -0.020 1.00 83.25 91 VAL A O 1
ATOM 732 N N . HIS A 1 92 ? 2.388 -1.692 0.287 1.00 82.69 92 HIS A N 1
ATOM 733 C CA . HIS A 1 92 ? 3.366 -0.889 -0.442 1.00 82.69 92 HIS A CA 1
ATOM 734 C C . HIS A 1 92 ? 4.166 -0.032 0.547 1.00 82.69 92 HIS A C 1
ATOM 736 O O . HIS A 1 92 ? 3.640 0.955 1.063 1.00 82.69 92 HIS A O 1
ATOM 742 N N . PRO A 1 93 ? 5.432 -0.374 0.836 1.00 78.56 93 PRO A N 1
ATOM 743 C CA . PRO A 1 93 ? 6.270 0.456 1.689 1.00 78.56 93 PRO A CA 1
ATOM 744 C C . PRO A 1 93 ? 6.512 1.820 1.031 1.00 78.56 93 PRO A C 1
ATOM 746 O O . PRO A 1 93 ? 6.899 1.881 -0.135 1.00 78.56 93 PRO A O 1
ATOM 749 N N . THR A 1 94 ? 6.315 2.908 1.776 1.00 79.44 94 THR A N 1
ATOM 750 C CA . THR A 1 94 ? 6.571 4.289 1.314 1.00 79.44 94 THR A CA 1
ATOM 751 C C . THR A 1 94 ? 7.713 4.970 2.064 1.00 79.44 94 THR A C 1
ATOM 753 O O . THR A 1 94 ? 8.234 5.981 1.602 1.00 79.44 94 THR A O 1
ATOM 756 N N . GLN A 1 95 ? 8.133 4.415 3.204 1.00 83.50 95 GLN A N 1
ATOM 757 C CA . GLN A 1 95 ? 9.141 5.014 4.078 1.00 83.50 95 GLN A CA 1
ATOM 758 C C . GLN A 1 95 ? 10.459 4.223 4.051 1.00 83.50 95 GLN A C 1
ATOM 760 O O . GLN A 1 95 ? 10.437 2.990 4.187 1.00 83.50 95 GLN A O 1
ATOM 765 N N . PRO A 1 96 ? 11.616 4.901 3.905 1.00 85.38 96 PRO A N 1
ATOM 766 C CA . PRO A 1 96 ? 12.917 4.267 4.059 1.00 85.38 96 PRO A CA 1
ATOM 767 C C . PRO A 1 96 ? 13.144 3.832 5.507 1.00 85.38 96 PRO A C 1
ATOM 769 O O . PRO A 1 96 ? 12.639 4.430 6.458 1.00 85.38 96 PRO A O 1
ATOM 772 N N . CYS A 1 97 ? 13.917 2.766 5.688 1.00 87.38 97 CYS A N 1
ATOM 773 C CA . CYS A 1 97 ? 14.232 2.263 7.016 1.00 87.38 97 CYS A CA 1
ATOM 774 C C . CYS A 1 97 ? 15.128 3.244 7.779 1.00 87.38 97 CYS A C 1
ATOM 776 O O . CYS A 1 97 ? 16.283 3.455 7.416 1.00 87.38 97 CYS A O 1
ATOM 778 N N . LYS A 1 98 ? 14.614 3.781 8.890 1.00 87.75 98 LYS A N 1
ATOM 779 C CA . LYS A 1 98 ? 15.350 4.705 9.772 1.00 87.75 98 LYS A CA 1
ATOM 780 C C . LYS A 1 98 ? 16.568 4.068 10.446 1.00 87.75 98 LYS A C 1
ATOM 782 O O . LYS A 1 98 ? 17.489 4.773 10.826 1.00 87.75 98 LYS A O 1
ATOM 787 N N . MET A 1 99 ? 16.557 2.744 10.609 1.00 85.62 99 MET A N 1
ATOM 788 C CA . MET A 1 99 ? 17.640 1.999 11.257 1.00 85.62 99 MET A CA 1
ATOM 789 C C . MET A 1 99 ? 18.727 1.563 10.263 1.00 85.62 99 MET A C 1
ATOM 791 O O . MET A 1 99 ? 19.714 0.955 10.659 1.00 85.62 99 MET A O 1
ATOM 795 N N . PHE A 1 100 ? 18.566 1.819 8.962 1.00 86.06 100 PHE A N 1
ATOM 796 C CA . PHE A 1 100 ? 19.608 1.533 7.979 1.00 86.06 100 PHE A CA 1
ATOM 797 C C . PHE A 1 100 ? 20.825 2.451 8.222 1.00 86.06 100 PHE A C 1
ATOM 799 O O . PHE A 1 100 ? 20.625 3.652 8.388 1.00 86.06 100 PHE A O 1
ATOM 806 N N . PRO A 1 101 ? 22.078 1.944 8.238 1.00 85.56 101 PRO A N 1
ATOM 807 C CA . PRO A 1 101 ? 22.541 0.613 7.813 1.00 85.56 101 PRO A CA 1
ATOM 808 C C . PRO A 1 101 ? 22.568 -0.474 8.908 1.00 85.56 101 PRO A C 1
ATOM 810 O O . PRO A 1 101 ? 22.823 -1.634 8.596 1.00 85.56 101 PRO A O 1
ATOM 813 N N . HIS A 1 102 ? 22.268 -0.142 10.164 1.00 82.88 102 HIS A N 1
ATOM 814 C CA . HIS A 1 102 ? 22.302 -1.053 11.323 1.00 82.88 102 HIS A CA 1
ATOM 815 C C . HIS A 1 102 ? 20.982 -1.813 11.573 1.00 82.88 102 HIS A C 1
ATOM 817 O O . HIS A 1 102 ? 20.707 -2.283 12.677 1.00 82.88 102 HIS A O 1
ATOM 823 N N . CYS A 1 103 ? 20.126 -1.942 10.558 1.00 83.94 103 CYS A N 1
ATOM 824 C CA . CYS A 1 103 ? 18.807 -2.547 10.709 1.00 83.94 103 CYS A CA 1
ATOM 825 C C . CYS A 1 103 ? 18.904 -4.065 10.940 1.00 83.94 103 CYS A C 1
ATOM 827 O O . CYS A 1 103 ? 19.235 -4.819 10.026 1.00 83.94 103 CYS A O 1
ATOM 829 N N . LYS A 1 104 ? 18.504 -4.522 12.135 1.00 81.75 104 LYS A N 1
ATOM 830 C CA . LYS A 1 104 ? 18.484 -5.945 12.535 1.00 81.75 104 LYS A CA 1
ATOM 831 C C . LYS A 1 104 ? 17.530 -6.841 11.732 1.00 81.75 104 LYS A C 1
ATOM 833 O O . LYS A 1 104 ? 17.601 -8.058 11.837 1.00 81.75 104 LYS A O 1
ATOM 838 N N . PHE A 1 105 ? 16.609 -6.251 10.967 1.00 79.94 105 PHE A N 1
ATOM 839 C CA . PHE A 1 105 ? 15.591 -6.990 10.214 1.00 79.94 105 PHE A CA 1
ATOM 840 C C . PHE A 1 105 ? 16.028 -7.341 8.782 1.00 79.94 105 PHE A C 1
ATOM 842 O O . PHE A 1 105 ? 15.386 -8.181 8.150 1.00 79.94 105 PHE A O 1
ATOM 849 N N . GLY A 1 106 ? 17.101 -6.719 8.266 1.00 77.38 106 GLY A N 1
ATOM 850 C CA . GLY A 1 106 ? 17.675 -7.011 6.946 1.00 77.38 106 GLY A CA 1
ATOM 851 C C . GLY A 1 106 ? 16.627 -7.120 5.829 1.00 77.38 106 GLY A C 1
ATOM 852 O O . GLY A 1 106 ? 15.777 -6.246 5.669 1.00 77.38 106 GLY A O 1
ATOM 853 N N . ASP A 1 107 ? 16.650 -8.238 5.096 1.00 75.44 107 ASP A N 1
ATOM 854 C CA . ASP A 1 107 ? 15.722 -8.549 3.993 1.00 75.44 107 ASP A CA 1
ATOM 855 C C . ASP A 1 107 ? 14.241 -8.719 4.417 1.00 75.44 107 ASP A C 1
ATOM 857 O O . ASP A 1 107 ? 13.350 -8.726 3.558 1.00 75.44 107 ASP A O 1
ATOM 861 N N . LYS A 1 108 ? 13.963 -8.880 5.720 1.00 74.69 108 LYS A N 1
ATOM 862 C CA . LYS A 1 108 ? 12.613 -9.051 6.291 1.00 74.69 108 LYS A CA 1
ATOM 863 C C . LYS A 1 108 ? 12.023 -7.742 6.829 1.00 74.69 108 LYS A C 1
ATOM 865 O O . LYS A 1 108 ? 10.899 -7.748 7.318 1.00 74.69 108 LYS A O 1
ATOM 870 N N . CYS A 1 109 ? 12.764 -6.633 6.776 1.00 82.94 109 CYS A N 1
ATOM 871 C CA . CYS A 1 109 ? 12.255 -5.339 7.219 1.00 82.94 109 CYS A CA 1
ATOM 872 C C . CYS A 1 109 ? 11.038 -4.914 6.377 1.00 82.94 109 CYS A C 1
ATOM 874 O O . CYS A 1 109 ? 11.047 -5.053 5.154 1.00 82.94 109 CYS A O 1
ATOM 876 N N . LEU A 1 110 ? 10.005 -4.372 7.030 1.00 78.69 110 LEU A N 1
ATOM 877 C CA . LEU A 1 110 ? 8.812 -3.830 6.362 1.00 78.69 110 LEU A CA 1
ATOM 878 C C . LEU A 1 110 ? 9.075 -2.476 5.674 1.00 78.69 110 LEU A C 1
ATOM 880 O O . LEU A 1 110 ? 8.265 -2.026 4.869 1.00 78.69 110 LEU A O 1
ATOM 884 N N . TYR A 1 111 ? 10.207 -1.834 5.979 1.00 84.56 111 TYR A N 1
ATOM 885 C CA . TYR A 1 111 ? 10.608 -0.533 5.442 1.00 84.56 111 TYR A CA 1
ATOM 886 C C . TYR A 1 111 ? 11.610 -0.666 4.289 1.00 84.56 111 TYR A C 1
ATOM 888 O O . TYR A 1 111 ? 12.286 -1.685 4.137 1.00 84.56 111 TYR A O 1
ATOM 896 N N . ILE A 1 112 ? 11.731 0.382 3.471 1.00 85.12 112 ILE A N 1
ATOM 897 C CA . ILE A 1 112 ? 12.547 0.342 2.251 1.00 85.12 112 ILE A CA 1
ATOM 898 C C . ILE A 1 112 ? 14.039 0.362 2.615 1.00 85.12 112 ILE A C 1
ATOM 900 O O . ILE A 1 112 ? 14.524 1.298 3.250 1.00 85.12 112 ILE A O 1
ATOM 904 N N . HIS A 1 113 ? 14.772 -0.665 2.181 1.00 86.38 113 HIS A N 1
ATOM 905 C CA . HIS A 1 113 ? 16.237 -0.699 2.157 1.00 86.38 113 HIS A CA 1
ATOM 906 C C . HIS A 1 113 ? 16.727 -0.529 0.706 1.00 86.38 113 HIS A C 1
ATOM 908 O O . HIS A 1 113 ? 16.055 -1.008 -0.212 1.00 86.38 113 HIS A O 1
ATOM 914 N N . PRO A 1 114 ? 17.897 0.091 0.465 1.00 85.50 114 PRO A N 1
ATOM 915 C CA . PRO A 1 114 ? 18.490 0.168 -0.872 1.00 85.50 114 PRO A CA 1
ATOM 916 C C . PRO A 1 114 ? 18.831 -1.223 -1.434 1.00 85.50 114 PRO A C 1
ATOM 918 O O . PRO A 1 114 ? 19.129 -2.153 -0.681 1.00 85.50 114 PRO A O 1
ATOM 921 N N . ASN A 1 115 ? 18.800 -1.377 -2.762 1.00 86.56 115 ASN A N 1
ATOM 922 C CA . ASN A 1 115 ? 19.085 -2.649 -3.434 1.00 86.56 115 ASN A CA 1
ATOM 923 C C . ASN A 1 115 ? 20.540 -3.091 -3.274 1.00 86.56 115 ASN A C 1
ATOM 925 O O . ASN A 1 115 ? 21.478 -2.305 -3.422 1.00 86.56 115 ASN A O 1
ATOM 929 N N . CYS A 1 116 ? 20.726 -4.388 -3.033 1.00 87.88 116 CYS A N 1
ATOM 930 C CA . CYS A 1 116 ? 22.048 -4.985 -2.982 1.00 87.88 116 CYS A CA 1
ATOM 931 C C . CYS A 1 116 ? 22.659 -5.016 -4.382 1.00 87.88 116 CYS A C 1
ATOM 933 O O . CYS A 1 116 ? 22.083 -5.599 -5.299 1.00 87.88 116 CYS A O 1
ATOM 935 N N . LYS A 1 117 ? 23.871 -4.468 -4.541 1.00 86.69 117 LYS A N 1
ATOM 936 C CA . LYS A 1 117 ? 24.584 -4.486 -5.832 1.00 86.69 117 LYS A CA 1
ATOM 937 C C . LYS A 1 117 ? 24.865 -5.897 -6.363 1.00 86.69 117 LYS A C 1
ATOM 939 O O . LYS A 1 117 ? 25.082 -6.067 -7.556 1.00 86.69 117 LYS A O 1
ATOM 944 N N . PHE A 1 118 ? 24.890 -6.892 -5.475 1.00 88.31 118 PHE A N 1
ATOM 945 C CA . PHE A 1 118 ? 25.179 -8.282 -5.817 1.00 88.31 118 PHE A CA 1
ATOM 946 C C . PHE A 1 118 ? 23.928 -9.162 -5.930 1.00 88.31 118 PHE A C 1
ATOM 948 O O . PHE A 1 118 ? 24.060 -10.274 -6.428 1.00 88.31 118 PHE A O 1
ATOM 955 N N . ASP A 1 119 ? 22.753 -8.687 -5.492 1.00 85.31 119 ASP A N 1
ATOM 956 C CA . ASP A 1 119 ? 21.468 -9.411 -5.456 1.00 85.31 119 ASP A CA 1
ATOM 957 C C . ASP A 1 119 ? 21.642 -10.942 -5.270 1.00 85.31 119 ASP A C 1
ATOM 959 O O . ASP A 1 119 ? 22.205 -11.378 -4.265 1.00 85.31 119 ASP A O 1
ATOM 963 N N . SER A 1 120 ? 21.260 -11.779 -6.236 1.00 85.62 120 SER A N 1
ATOM 964 C CA . SER A 1 120 ? 21.371 -13.249 -6.165 1.00 85.62 120 SER A CA 1
ATOM 965 C C . SER A 1 120 ? 22.772 -13.808 -5.888 1.00 85.62 120 SER A C 1
ATOM 967 O O . SER A 1 120 ? 22.890 -14.937 -5.422 1.00 85.62 120 SER A O 1
ATOM 969 N N . LYS A 1 121 ? 23.837 -13.051 -6.171 1.00 87.12 121 LYS A N 1
ATOM 970 C CA . LYS A 1 121 ? 25.238 -13.435 -5.922 1.00 87.12 121 LYS A CA 1
ATOM 971 C C . LYS A 1 121 ? 25.736 -13.000 -4.541 1.00 87.12 121 LYS A C 1
ATOM 973 O O . LYS A 1 121 ? 26.885 -13.263 -4.194 1.00 87.12 121 LYS A O 1
ATOM 978 N N . CYS A 1 122 ? 24.915 -12.306 -3.753 1.00 88.00 122 CYS A N 1
ATOM 979 C CA . CYS A 1 122 ? 25.304 -11.870 -2.422 1.00 88.00 122 CYS A CA 1
ATOM 980 C C . CYS A 1 122 ? 25.357 -13.059 -1.455 1.00 88.00 122 CYS A C 1
ATOM 982 O O . CYS A 1 122 ? 24.343 -13.681 -1.133 1.00 88.00 122 CYS A O 1
ATOM 984 N N . THR A 1 123 ? 26.557 -13.350 -0.958 1.00 88.88 123 THR A N 1
ATOM 985 C CA . THR A 1 123 ? 26.818 -14.442 -0.011 1.00 88.88 123 THR A CA 1
ATOM 986 C C . THR A 1 123 ? 26.607 -14.035 1.449 1.00 88.88 123 THR A C 1
ATOM 988 O O . THR A 1 123 ? 26.497 -14.901 2.317 1.00 88.88 123 THR A O 1
ATOM 991 N N . ARG A 1 124 ? 26.496 -12.729 1.738 1.00 85.62 124 ARG A N 1
ATOM 992 C CA . ARG A 1 124 ? 26.265 -12.217 3.098 1.00 85.62 124 ARG A CA 1
ATOM 993 C C . ARG A 1 124 ? 24.834 -12.533 3.540 1.00 85.62 124 ARG A C 1
ATOM 995 O O . ARG A 1 124 ? 23.875 -12.104 2.898 1.00 85.62 124 ARG A O 1
ATOM 1002 N N . LYS A 1 125 ? 24.700 -13.289 4.634 1.00 78.94 125 LYS A N 1
ATOM 1003 C CA . LYS A 1 125 ? 23.404 -13.702 5.202 1.00 78.94 125 LYS A CA 1
ATOM 1004 C C . LYS A 1 125 ? 22.651 -12.520 5.818 1.00 78.94 125 LYS A C 1
ATOM 1006 O O . LYS A 1 125 ? 21.472 -12.363 5.528 1.00 78.94 125 LYS A O 1
ATOM 1011 N N . ASP A 1 126 ? 23.373 -11.635 6.502 1.00 78.88 126 ASP A N 1
ATOM 1012 C CA . ASP A 1 126 ? 22.860 -10.385 7.082 1.00 78.88 126 ASP A CA 1
ATOM 1013 C C . ASP A 1 126 ? 23.290 -9.170 6.255 1.00 78.88 126 ASP A C 1
ATOM 1015 O O . ASP A 1 126 ? 23.882 -8.207 6.743 1.00 78.88 126 ASP A O 1
ATOM 1019 N N . CYS A 1 127 ? 23.082 -9.237 4.941 1.00 84.81 127 CYS A N 1
ATOM 1020 C CA . CYS A 1 127 ? 23.340 -8.083 4.097 1.00 84.81 127 CYS A CA 1
ATOM 1021 C C . CYS A 1 127 ? 22.307 -6.981 4.418 1.00 84.81 127 CYS A C 1
ATOM 1023 O O . CYS A 1 127 ? 21.108 -7.248 4.341 1.00 84.81 127 CYS A O 1
ATOM 1025 N N . PRO A 1 128 ? 22.727 -5.742 4.740 1.00 83.31 128 PRO A N 1
ATOM 1026 C CA . PRO A 1 128 ? 21.794 -4.667 5.085 1.00 83.31 128 PRO A CA 1
ATOM 1027 C C . PRO A 1 128 ? 20.992 -4.161 3.875 1.00 83.31 128 PRO A C 1
ATOM 1029 O O . PRO A 1 128 ? 20.047 -3.396 4.041 1.00 83.31 128 PRO A O 1
ATOM 1032 N N . PHE A 1 129 ? 21.351 -4.575 2.661 1.00 85.88 129 PHE A N 1
ATOM 1033 C CA . PHE A 1 129 ? 20.692 -4.194 1.415 1.00 85.88 129 PHE A CA 1
ATOM 1034 C C . PHE A 1 129 ? 19.635 -5.223 0.999 1.00 85.88 129 PHE A C 1
ATOM 1036 O O . PHE A 1 129 ? 19.812 -6.415 1.237 1.00 85.88 129 PHE A O 1
ATOM 1043 N N . THR A 1 130 ? 18.571 -4.782 0.321 1.00 83.56 130 THR A N 1
ATOM 1044 C CA . THR A 1 130 ? 17.469 -5.667 -0.093 1.00 83.56 130 THR A CA 1
ATOM 1045 C C . THR A 1 130 ? 17.833 -6.546 -1.294 1.00 83.56 130 THR A C 1
ATOM 1047 O O . THR A 1 130 ? 18.435 -6.068 -2.264 1.00 83.56 130 THR A O 1
ATOM 1050 N N . HIS A 1 131 ? 17.415 -7.815 -1.241 1.00 84.56 131 HIS A N 1
ATOM 1051 C CA . HIS A 1 131 ? 17.510 -8.797 -2.327 1.00 84.56 131 HIS A CA 1
ATOM 1052 C C . HIS A 1 131 ? 16.142 -9.028 -2.982 1.00 84.56 131 HIS A C 1
ATOM 1054 O O . HIS A 1 131 ? 15.204 -9.509 -2.338 1.00 84.56 131 HIS A O 1
ATOM 1060 N N . ALA A 1 132 ? 16.013 -8.741 -4.277 1.00 75.62 132 ALA A N 1
ATOM 1061 C CA . ALA A 1 132 ? 14.785 -9.002 -5.029 1.00 75.62 132 ALA A CA 1
ATOM 1062 C C . ALA A 1 132 ? 14.561 -10.510 -5.230 1.00 75.62 132 ALA A C 1
ATOM 1064 O O . ALA A 1 132 ? 13.441 -11.000 -5.079 1.00 75.62 132 ALA A O 1
ATOM 1065 N N . SER A 1 133 ? 15.637 -11.258 -5.479 1.00 68.88 133 SER A N 1
ATOM 1066 C CA . SER A 1 133 ? 15.573 -12.682 -5.832 1.00 68.88 133 SER A CA 1
ATOM 1067 C C . SER A 1 133 ? 15.231 -13.620 -4.670 1.00 68.88 133 SER A C 1
ATOM 1069 O O . SER A 1 133 ? 14.757 -14.726 -4.899 1.00 68.88 133 SER A O 1
ATOM 1071 N N . LYS A 1 134 ? 15.403 -13.193 -3.410 1.00 64.31 134 LYS A N 1
ATOM 1072 C CA . LYS A 1 134 ? 15.024 -13.996 -2.226 1.00 64.31 134 LYS A CA 1
ATOM 1073 C C . LYS A 1 134 ? 13.546 -13.858 -1.837 1.00 64.31 134 LYS A C 1
ATOM 1075 O O . LYS A 1 134 ? 13.094 -14.543 -0.921 1.00 64.31 134 LYS A O 1
ATOM 1080 N N . ARG A 1 135 ? 12.779 -12.997 -2.522 1.00 61.69 135 ARG A N 1
ATOM 1081 C CA . ARG A 1 135 ? 11.347 -12.757 -2.251 1.00 61.69 135 ARG A CA 1
ATOM 1082 C C . ARG A 1 135 ? 10.437 -13.944 -2.608 1.00 61.69 135 ARG A C 1
ATOM 1084 O O . ARG A 1 135 ? 9.256 -13.885 -2.301 1.00 61.69 135 ARG A O 1
ATOM 1091 N N . SER A 1 136 ? 10.953 -14.993 -3.252 1.00 55.62 136 SER A N 1
ATOM 1092 C CA . SER A 1 136 ? 10.188 -16.157 -3.728 1.00 55.62 136 SER A CA 1
ATOM 1093 C C . SER A 1 136 ? 10.152 -17.358 -2.775 1.00 55.62 136 SER A C 1
ATOM 1095 O O . SER A 1 136 ? 9.476 -18.332 -3.074 1.00 55.62 136 SER A O 1
ATOM 1097 N N . ASN A 1 137 ? 10.829 -17.326 -1.624 1.00 46.94 137 ASN A N 1
ATOM 1098 C CA . ASN A 1 137 ? 10.941 -18.513 -0.759 1.00 46.94 137 ASN A CA 1
ATOM 1099 C C . ASN A 1 137 ? 9.759 -18.734 0.212 1.00 46.94 137 ASN A C 1
ATOM 1101 O O . ASN A 1 137 ? 9.925 -19.427 1.210 1.00 46.94 137 ASN A O 1
ATOM 1105 N N . LEU A 1 138 ? 8.571 -18.179 -0.064 1.00 49.97 138 LEU A N 1
ATOM 1106 C CA . LEU A 1 138 ? 7.331 -18.515 0.664 1.00 49.97 138 LEU A CA 1
ATOM 1107 C C . LEU A 1 138 ? 6.433 -19.497 -0.116 1.00 49.97 138 LEU A C 1
ATOM 1109 O O . LEU A 1 138 ? 5.304 -19.754 0.274 1.00 49.97 138 LEU A O 1
ATOM 1113 N N . THR A 1 139 ? 6.916 -20.074 -1.220 1.00 44.56 139 THR A N 1
ATOM 1114 C CA . THR A 1 139 ? 6.172 -21.094 -1.987 1.00 44.56 139 THR A CA 1
ATOM 1115 C C . THR A 1 139 ? 6.420 -22.525 -1.476 1.00 44.56 139 THR A C 1
ATOM 1117 O O . THR A 1 139 ? 5.796 -23.465 -1.951 1.00 44.56 139 THR A O 1
ATOM 1120 N N . THR A 1 140 ? 7.281 -22.724 -0.470 1.00 44.84 140 THR A N 1
ATOM 1121 C CA . THR A 1 140 ? 7.627 -24.068 0.047 1.00 44.84 140 THR A CA 1
ATOM 1122 C C . THR A 1 140 ? 6.631 -24.622 1.084 1.00 44.84 140 THR A C 1
ATOM 1124 O O . THR A 1 140 ? 6.790 -25.754 1.524 1.00 44.84 140 THR A O 1
ATOM 1127 N N . VAL A 1 141 ? 5.573 -23.888 1.460 1.00 47.72 141 VAL A N 1
ATOM 1128 C CA . VAL A 1 141 ? 4.568 -24.369 2.441 1.00 47.72 141 VAL A CA 1
ATOM 1129 C C . VAL A 1 141 ? 3.262 -24.868 1.790 1.00 47.72 141 VAL A C 1
ATOM 1131 O O . VAL A 1 141 ? 2.496 -25.569 2.440 1.00 47.72 141 VAL A O 1
ATOM 1134 N N . ILE A 1 142 ? 3.038 -24.648 0.485 1.00 47.31 142 ILE A N 1
ATOM 1135 C CA . ILE A 1 142 ? 1.839 -25.137 -0.241 1.00 47.31 142 ILE A CA 1
ATOM 1136 C C . ILE A 1 142 ? 2.224 -26.116 -1.370 1.00 47.31 142 ILE A C 1
ATOM 1138 O O . ILE A 1 142 ? 1.790 -25.993 -2.509 1.00 47.31 142 ILE A O 1
ATOM 1142 N N . GLN A 1 143 ? 3.081 -27.097 -1.075 1.00 48.78 143 GLN A N 1
ATOM 1143 C CA . GLN A 1 143 ? 3.298 -28.271 -1.945 1.00 48.78 143 GLN A CA 1
ATOM 1144 C C . GLN A 1 143 ? 3.138 -29.588 -1.180 1.00 48.78 143 GLN A C 1
ATOM 1146 O O . GLN A 1 143 ? 3.839 -30.570 -1.410 1.00 48.78 143 GLN A O 1
ATOM 1151 N N . LYS A 1 144 ? 2.199 -29.616 -0.237 1.00 47.88 144 LYS A N 1
ATOM 1152 C CA . LYS A 1 144 ? 1.802 -30.845 0.438 1.00 47.88 144 LYS A CA 1
ATOM 1153 C C . LYS A 1 144 ? 0.285 -30.911 0.480 1.00 47.88 144 LYS A C 1
ATOM 1155 O O . LYS A 1 144 ? -0.260 -30.649 1.531 1.00 47.88 144 LYS A O 1
ATOM 1160 N N . ILE A 1 145 ? -0.351 -31.180 -0.663 1.00 50.94 145 ILE A N 1
ATOM 1161 C CA . ILE A 1 145 ? -1.627 -31.902 -0.852 1.00 50.94 145 ILE A CA 1
ATOM 1162 C C . ILE A 1 145 ? -1.752 -32.163 -2.378 1.00 50.94 145 ILE A C 1
ATOM 1164 O O . ILE A 1 145 ? -1.626 -31.243 -3.179 1.00 50.94 145 ILE A O 1
ATOM 1168 N N . VAL A 1 146 ? -1.974 -33.432 -2.743 1.00 37.38 146 VAL A N 1
ATOM 1169 C CA . VAL A 1 146 ? -2.090 -34.056 -4.087 1.00 37.38 146 VAL A CA 1
ATOM 1170 C C . VAL A 1 146 ? -0.779 -34.339 -4.849 1.00 37.38 146 VAL A C 1
ATOM 1172 O O . VAL A 1 146 ? -0.347 -33.594 -5.723 1.00 37.38 146 VAL A O 1
ATOM 1175 N N . GLN A 1 147 ? -0.188 -35.508 -4.580 1.00 34.44 147 GLN A N 1
ATOM 1176 C CA . GLN A 1 147 ? 0.662 -36.203 -5.553 1.00 34.44 147 GLN A CA 1
ATOM 1177 C C . GLN A 1 147 ? -0.238 -36.791 -6.645 1.00 34.44 147 GLN A C 1
ATOM 1179 O O . GLN A 1 147 ? -0.990 -37.728 -6.388 1.00 34.44 147 GLN A O 1
ATOM 1184 N N . VAL A 1 148 ? -0.162 -36.249 -7.858 1.00 42.78 148 VAL A N 1
ATOM 1185 C CA . VAL A 1 148 ? -0.697 -36.905 -9.058 1.00 42.78 148 VAL A CA 1
ATOM 1186 C C . VAL A 1 148 ? 0.463 -37.687 -9.690 1.00 42.78 148 VAL A C 1
ATOM 1188 O O . VAL A 1 148 ? 1.517 -37.086 -9.919 1.00 42.78 148 VAL A O 1
ATOM 1191 N N . PRO A 1 149 ? 0.344 -39.002 -9.946 1.00 43.00 149 PRO A N 1
ATOM 1192 C CA . PRO A 1 149 ? 1.411 -39.764 -10.581 1.00 43.00 149 PRO A CA 1
ATOM 1193 C C . PRO A 1 149 ? 1.524 -39.348 -12.052 1.00 43.00 149 PRO A C 1
ATOM 1195 O O . PRO A 1 149 ? 0.637 -39.616 -12.859 1.00 43.00 149 PRO A O 1
ATOM 1198 N N . VAL A 1 150 ? 2.619 -38.674 -12.400 1.00 47.41 150 VAL A N 1
ATOM 1199 C CA . VAL A 1 150 ? 2.973 -38.365 -13.790 1.00 47.41 150 VAL A CA 1
ATOM 1200 C C . VAL A 1 150 ? 3.868 -39.502 -14.300 1.00 47.41 150 VAL A C 1
ATOM 1202 O O . VAL A 1 150 ? 4.916 -39.736 -13.691 1.00 47.41 150 VAL A O 1
ATOM 1205 N N . PRO A 1 151 ? 3.507 -40.238 -15.368 1.00 48.00 151 PRO A N 1
ATOM 1206 C CA . PRO A 1 151 ? 4.392 -41.250 -15.929 1.00 48.00 151 PRO A CA 1
ATOM 1207 C C . PRO A 1 151 ? 5.595 -40.576 -16.603 1.00 48.00 151 PRO A C 1
ATOM 1209 O O . PRO A 1 151 ? 5.453 -39.635 -17.384 1.00 48.00 151 PRO A O 1
ATOM 1212 N N . SER A 1 152 ? 6.794 -41.059 -16.282 1.00 58.72 152 SER A N 1
ATOM 1213 C CA . SER A 1 152 ? 8.041 -40.658 -16.933 1.00 58.72 152 SER A CA 1
ATOM 1214 C C . SER A 1 152 ? 8.024 -41.046 -18.417 1.00 58.72 152 SER A C 1
ATOM 1216 O O . SER A 1 152 ? 7.734 -42.205 -18.719 1.00 58.72 152 SER A O 1
ATOM 1218 N N . PRO A 1 153 ? 8.394 -40.161 -19.361 1.00 52.19 153 PRO A N 1
ATOM 1219 C CA . PRO A 1 153 ? 8.707 -40.609 -20.704 1.00 52.19 153 PRO A CA 1
ATOM 1220 C C . PRO A 1 153 ? 10.117 -41.207 -20.709 1.00 52.19 153 PRO A C 1
ATOM 1222 O O . PRO A 1 153 ? 11.113 -40.547 -20.405 1.00 52.19 153 PRO A O 1
ATOM 1225 N N . LEU A 1 154 ? 10.157 -42.496 -21.034 1.00 45.34 154 LEU A N 1
ATOM 1226 C CA . LEU A 1 154 ? 11.353 -43.246 -21.379 1.00 45.34 154 LEU A CA 1
ATOM 1227 C C . LEU A 1 154 ? 12.058 -42.590 -22.573 1.00 45.34 154 LEU A C 1
ATOM 1229 O O . LEU A 1 154 ? 11.437 -42.137 -23.533 1.00 45.34 154 LEU A O 1
ATOM 1233 N N . VAL A 1 155 ? 13.380 -42.561 -22.477 1.00 47.62 155 VAL A N 1
ATOM 1234 C CA . VAL A 1 155 ? 14.315 -42.093 -23.496 1.00 47.62 155 VAL A CA 1
ATOM 1235 C C . VAL A 1 155 ? 14.165 -42.948 -24.759 1.00 47.62 155 VAL A C 1
ATOM 1237 O O . VAL A 1 155 ? 14.349 -44.161 -24.711 1.00 47.62 155 VAL A O 1
ATOM 1240 N N . GLY A 1 156 ? 13.867 -42.318 -25.895 1.00 38.12 156 GLY A N 1
ATOM 1241 C CA . GLY A 1 156 ? 13.826 -42.970 -27.204 1.00 38.12 156 GLY A CA 1
ATOM 1242 C C . GLY A 1 156 ? 13.781 -41.922 -28.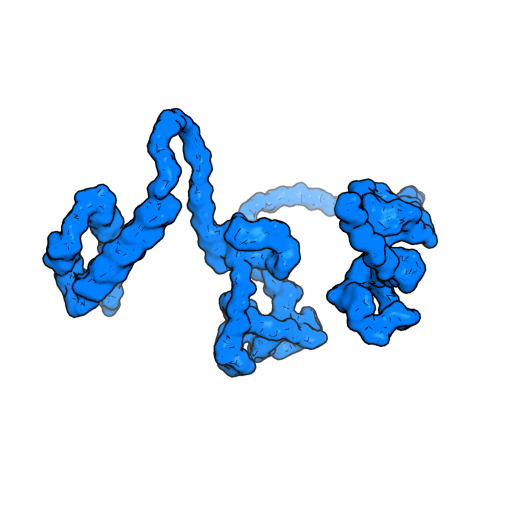307 1.00 38.12 156 GLY A C 1
ATOM 1243 O O . GLY A 1 156 ? 12.741 -41.323 -28.559 1.00 38.12 156 GLY A O 1
ATOM 1244 N N . GLY A 1 157 ? 14.939 -41.628 -28.897 1.00 42.62 157 GLY A N 1
ATOM 1245 C CA . GLY A 1 157 ? 15.082 -40.582 -29.901 1.00 42.62 157 GLY A CA 1
ATOM 1246 C C . GLY A 1 157 ? 14.488 -40.966 -31.248 1.00 42.62 157 GLY A C 1
ATOM 1247 O O . GLY A 1 157 ? 14.667 -42.096 -31.672 1.00 42.62 157 GLY A O 1
ATOM 1248 N N . LEU A 1 158 ? 13.883 -39.989 -31.926 1.00 36.06 158 LEU A N 1
ATOM 1249 C CA . LEU A 1 158 ? 13.913 -39.785 -33.374 1.00 36.06 158 LEU A CA 1
ATOM 1250 C C . LEU A 1 158 ? 13.725 -38.281 -33.625 1.00 36.06 158 LEU A C 1
ATOM 1252 O O . LEU A 1 158 ? 12.905 -37.616 -32.994 1.00 36.06 158 LEU A O 1
ATOM 1256 N N . VAL A 1 159 ? 14.551 -37.749 -34.514 1.00 48.50 159 VAL A N 1
ATOM 1257 C CA . VAL A 1 159 ? 14.620 -36.348 -34.929 1.00 48.50 159 VAL A CA 1
ATOM 1258 C C . VAL A 1 159 ? 13.304 -35.884 -35.564 1.00 48.50 159 VAL A C 1
ATOM 1260 O O . VAL A 1 159 ? 12.970 -36.260 -36.682 1.00 48.50 159 VAL A O 1
ATOM 1263 N N . GLY A 1 160 ? 12.556 -35.048 -34.845 1.00 39.47 160 GLY A N 1
ATOM 1264 C CA . GLY A 1 160 ? 11.385 -34.337 -35.353 1.00 39.47 160 GLY A CA 1
ATOM 1265 C C . GLY A 1 160 ? 11.598 -32.838 -35.196 1.00 39.47 160 GLY A C 1
ATOM 1266 O O . GLY A 1 160 ? 11.649 -32.326 -34.080 1.00 39.47 160 GLY A O 1
ATOM 1267 N N . SER A 1 161 ? 11.777 -32.147 -36.317 1.00 42.84 161 SER A N 1
ATOM 1268 C CA . SER A 1 161 ? 11.940 -30.699 -36.412 1.00 42.84 161 SER A CA 1
ATOM 1269 C C . SER A 1 161 ? 10.796 -29.966 -35.707 1.00 42.84 161 SER A C 1
ATOM 1271 O O . SER A 1 161 ? 9.666 -29.942 -36.188 1.00 42.84 161 SER A O 1
ATOM 1273 N N . PHE A 1 162 ? 11.098 -29.331 -34.576 1.00 41.16 162 PHE A N 1
ATOM 1274 C CA . PHE A 1 162 ? 10.223 -28.322 -33.988 1.00 41.16 162 PHE A CA 1
ATOM 1275 C C . PHE A 1 162 ? 10.121 -27.139 -34.968 1.00 41.16 162 PHE A C 1
ATOM 1277 O O . PHE A 1 162 ? 11.164 -26.667 -35.431 1.00 41.16 162 PHE A O 1
ATOM 1284 N N . PRO A 1 163 ? 8.920 -26.617 -35.290 1.00 44.97 163 PRO A N 1
ATOM 1285 C CA . PRO A 1 163 ? 8.809 -25.374 -36.034 1.00 44.97 163 PRO A CA 1
ATOM 1286 C C . PRO A 1 163 ? 9.369 -24.254 -35.157 1.00 44.97 163 PRO A C 1
ATOM 1288 O O . PRO A 1 163 ? 8.752 -23.798 -34.194 1.00 44.97 163 PRO A O 1
ATOM 1291 N N . GLN A 1 164 ? 10.590 -23.840 -35.483 1.00 48.12 164 GLN A N 1
ATOM 1292 C CA . GLN A 1 164 ? 11.223 -22.649 -34.956 1.00 48.12 164 GLN A CA 1
ATOM 1293 C C . GLN A 1 164 ? 10.323 -21.470 -35.333 1.00 48.12 164 GLN A C 1
ATOM 1295 O O . GLN A 1 164 ? 10.331 -21.026 -36.478 1.00 48.12 164 GLN A O 1
ATOM 1300 N N . GLN A 1 165 ? 9.509 -20.982 -34.391 1.00 56.62 165 GLN A N 1
ATOM 1301 C CA . GLN A 1 165 ? 8.836 -19.696 -34.540 1.00 56.62 165 GLN A CA 1
ATOM 1302 C C . GLN A 1 165 ? 9.923 -18.634 -34.690 1.00 56.62 165 GLN A C 1
ATOM 1304 O O . GLN A 1 165 ? 10.546 -18.175 -33.729 1.00 56.62 165 GLN A O 1
ATOM 1309 N N . SER A 1 166 ? 10.190 -18.307 -35.946 1.00 59.03 166 SER A N 1
ATOM 1310 C CA . SER A 1 166 ? 11.116 -17.292 -36.397 1.00 59.03 166 SER A CA 1
ATOM 1311 C C . SER A 1 166 ? 10.634 -15.946 -35.874 1.00 59.03 166 SER A C 1
ATOM 1313 O O . SER A 1 166 ? 9.749 -15.318 -36.456 1.00 59.03 166 SER A O 1
ATOM 1315 N N . LYS A 1 167 ? 11.205 -15.494 -34.755 1.00 59.72 167 LYS A N 1
ATOM 1316 C CA . LYS A 1 167 ? 11.140 -14.085 -34.365 1.00 59.72 167 LYS A CA 1
ATOM 1317 C C . LYS A 1 167 ? 11.760 -13.291 -35.511 1.00 59.72 167 LYS A C 1
ATOM 1319 O O . LYS A 1 167 ? 12.960 -13.382 -35.745 1.00 59.72 167 LYS A O 1
ATOM 1324 N N . SER A 1 168 ? 10.937 -12.576 -36.267 1.00 69.88 168 SER A N 1
ATOM 1325 C CA . SER A 1 168 ? 11.392 -11.704 -37.347 1.00 69.88 168 SER A CA 1
ATOM 1326 C C . SER A 1 168 ? 12.365 -10.661 -36.788 1.00 69.88 168 SER A C 1
ATOM 1328 O O . SER A 1 168 ? 12.015 -9.942 -35.852 1.00 69.88 168 SER A O 1
ATOM 1330 N N . SER A 1 169 ? 13.571 -10.568 -37.355 1.00 69.69 169 SER A N 1
ATOM 1331 C CA . SER A 1 169 ? 14.708 -9.769 -36.856 1.00 69.69 169 SER A CA 1
ATOM 1332 C C . SER A 1 169 ? 14.564 -8.238 -36.987 1.00 69.69 169 SER A C 1
ATOM 1334 O O . SER A 1 169 ? 15.554 -7.539 -37.186 1.00 69.69 169 SER A O 1
ATOM 1336 N N . GLY A 1 170 ? 13.353 -7.686 -36.889 1.00 80.56 170 GLY A N 1
ATOM 1337 C CA . GLY A 1 170 ? 13.077 -6.259 -37.073 1.00 80.56 170 GLY A CA 1
ATOM 1338 C C . GLY A 1 170 ? 12.448 -5.594 -35.850 1.00 80.56 170 GLY A C 1
ATOM 1339 O O . GLY A 1 170 ? 11.650 -6.203 -35.135 1.00 80.56 170 GLY A O 1
ATOM 1340 N N . ILE A 1 171 ? 12.779 -4.316 -35.644 1.00 82.94 171 ILE A N 1
ATOM 1341 C CA . ILE A 1 171 ? 12.049 -3.425 -34.735 1.00 82.94 171 ILE A CA 1
ATOM 1342 C C . ILE A 1 171 ? 10.591 -3.299 -35.203 1.00 82.94 171 ILE A C 1
ATOM 1344 O O . ILE A 1 171 ? 10.328 -3.164 -36.400 1.00 82.94 171 ILE A O 1
ATOM 1348 N N . CYS A 1 172 ? 9.631 -3.357 -34.282 1.00 88.81 172 CYS A N 1
ATOM 1349 C CA . CYS A 1 172 ? 8.221 -3.178 -34.626 1.00 88.81 172 CYS A CA 1
ATOM 1350 C C . CYS A 1 172 ? 7.978 -1.771 -35.198 1.00 88.81 172 CYS A C 1
ATOM 1352 O O . CYS A 1 172 ? 8.292 -0.775 -34.554 1.00 88.81 172 CYS A O 1
ATOM 1354 N N . ARG A 1 173 ? 7.375 -1.674 -36.391 1.00 87.56 173 ARG A N 1
ATOM 1355 C CA . ARG A 1 173 ? 7.057 -0.383 -37.037 1.00 87.56 173 ARG A CA 1
ATOM 1356 C C . ARG A 1 173 ? 6.040 0.457 -36.265 1.00 87.56 173 ARG A C 1
ATOM 1358 O O . ARG A 1 173 ? 6.054 1.675 -36.382 1.00 87.56 173 ARG A O 1
ATOM 1365 N N . PHE A 1 174 ? 5.171 -0.192 -35.493 1.00 87.31 174 PHE A N 1
ATOM 1366 C CA . PHE A 1 174 ? 4.159 0.475 -34.673 1.00 87.31 174 PHE A CA 1
ATOM 1367 C C . PHE A 1 174 ? 4.672 0.835 -33.273 1.00 87.31 174 PHE A C 1
ATOM 1369 O O . PHE A 1 174 ? 3.951 1.448 -32.493 1.00 87.31 174 PHE A O 1
ATOM 1376 N N . TYR A 1 175 ? 5.908 0.467 -32.926 1.00 81.81 175 TYR A N 1
ATOM 1377 C CA . TYR A 1 175 ? 6.527 0.849 -31.662 1.00 81.81 175 TYR A CA 1
ATOM 1378 C C . TYR A 1 175 ? 6.761 2.372 -31.600 1.00 81.81 175 TYR A C 1
ATOM 1380 O O . TYR A 1 175 ? 7.219 2.942 -32.591 1.00 81.81 175 TYR A O 1
ATOM 1388 N N . PRO A 1 176 ? 6.493 3.053 -30.466 1.00 83.94 176 PRO A N 1
ATOM 1389 C CA . PRO A 1 176 ? 6.138 2.527 -29.138 1.00 83.94 176 PRO A CA 1
ATOM 1390 C C . PRO A 1 176 ? 4.640 2.273 -28.896 1.00 83.94 176 PRO A C 1
ATOM 1392 O O . PRO A 1 176 ? 4.282 1.785 -27.832 1.00 83.94 176 PRO A O 1
ATOM 1395 N N . ASN A 1 177 ? 3.773 2.568 -29.864 1.00 84.19 177 ASN A N 1
ATOM 1396 C CA . ASN A 1 177 ? 2.313 2.544 -29.707 1.00 84.19 177 ASN A CA 1
ATOM 1397 C C . ASN A 1 177 ? 1.663 1.202 -30.095 1.00 84.19 177 ASN A C 1
ATOM 1399 O O . ASN A 1 177 ? 0.447 1.117 -30.242 1.00 84.19 177 ASN A O 1
ATOM 1403 N N . CYS A 1 178 ? 2.457 0.151 -30.305 1.00 86.94 178 CYS A N 1
ATOM 1404 C CA . CYS A 1 178 ? 1.950 -1.165 -30.673 1.00 86.94 178 CYS A CA 1
ATOM 1405 C C . CYS A 1 178 ? 1.209 -1.796 -29.485 1.00 86.94 178 CYS A C 1
ATOM 1407 O O . CYS A 1 178 ? 1.816 -2.075 -28.453 1.00 86.94 178 CYS A O 1
ATOM 1409 N N . THR A 1 179 ? -0.086 -2.063 -29.645 1.00 89.62 179 THR A N 1
ATOM 1410 C CA . THR A 1 179 ? -0.935 -2.721 -28.635 1.00 89.62 179 THR A CA 1
ATOM 1411 C C . THR A 1 179 ? -1.113 -4.221 -28.885 1.00 89.62 179 THR A C 1
ATOM 1413 O O . THR A 1 179 ? -1.768 -4.908 -28.103 1.00 89.62 179 THR A O 1
ATOM 1416 N N . ASN A 1 180 ? -0.528 -4.761 -29.961 1.00 86.06 180 ASN A N 1
ATOM 1417 C CA . ASN A 1 180 ? -0.642 -6.179 -30.283 1.00 86.06 180 ASN A CA 1
ATOM 1418 C C . ASN A 1 180 ? 0.226 -7.023 -29.334 1.00 86.06 180 ASN A C 1
ATOM 1420 O O . ASN A 1 180 ? 1.456 -7.003 -29.408 1.00 86.06 180 ASN A O 1
ATOM 1424 N N . MET A 1 181 ? -0.430 -7.801 -28.473 1.00 81.12 181 MET A N 1
ATOM 1425 C CA . MET A 1 181 ? 0.216 -8.675 -27.486 1.00 81.12 181 MET A CA 1
ATOM 1426 C C . MET A 1 181 ? 0.940 -9.876 -28.104 1.00 81.12 181 MET A C 1
ATOM 1428 O O . MET A 1 181 ? 1.879 -10.393 -27.509 1.00 81.12 181 MET A O 1
ATOM 1432 N N . ASN A 1 182 ? 0.552 -10.282 -29.315 1.00 85.69 182 ASN A N 1
ATOM 1433 C CA . ASN A 1 182 ? 1.192 -11.351 -30.083 1.00 85.69 182 ASN A CA 1
ATOM 1434 C C . ASN A 1 182 ? 2.090 -10.801 -31.205 1.00 85.69 182 ASN A C 1
ATOM 1436 O O . ASN A 1 182 ? 2.353 -11.484 -32.194 1.00 85.69 182 ASN A O 1
ATOM 1440 N N . CYS A 1 183 ? 2.555 -9.552 -31.093 1.00 87.62 183 CYS A N 1
ATOM 1441 C CA . CYS A 1 183 ? 3.463 -8.981 -32.079 1.00 87.62 183 CYS A CA 1
ATOM 1442 C C . CYS A 1 183 ? 4.783 -9.768 -32.119 1.00 87.62 183 CYS A C 1
ATOM 1444 O O . CYS A 1 183 ? 5.488 -9.886 -31.117 1.00 87.62 183 CYS A O 1
ATOM 1446 N N . THR A 1 184 ? 5.142 -10.271 -33.297 1.00 87.62 184 THR A N 1
ATOM 1447 C CA . THR A 1 184 ? 6.361 -11.063 -33.526 1.00 87.62 184 THR A CA 1
ATOM 1448 C C . THR A 1 184 ? 7.618 -10.208 -33.722 1.00 87.62 184 THR A C 1
ATOM 1450 O O . THR A 1 184 ? 8.721 -10.749 -33.827 1.00 87.62 184 THR A O 1
ATOM 1453 N N . PHE A 1 185 ? 7.460 -8.882 -33.795 1.00 89.12 185 PHE A N 1
ATOM 1454 C CA . PHE A 1 185 ? 8.540 -7.911 -33.968 1.00 89.12 185 PHE A CA 1
ATOM 1455 C C . PHE A 1 185 ? 9.093 -7.427 -32.619 1.00 89.12 185 PHE A C 1
ATOM 1457 O O . PHE A 1 185 ? 8.430 -7.490 -31.585 1.00 89.12 185 PHE A O 1
ATOM 1464 N N . ILE A 1 186 ? 10.328 -6.924 -32.617 1.00 85.12 186 ILE A N 1
ATOM 1465 C CA . ILE A 1 186 ? 11.044 -6.548 -31.393 1.00 85.12 186 ILE A CA 1
ATOM 1466 C C . ILE A 1 186 ? 10.510 -5.214 -30.843 1.00 85.12 186 ILE A C 1
ATOM 1468 O O . ILE A 1 186 ? 10.496 -4.204 -31.550 1.00 85.12 186 ILE A O 1
ATOM 1472 N N . HIS A 1 187 ? 10.143 -5.201 -29.558 1.00 85.12 187 HIS A N 1
ATOM 1473 C CA . HIS A 1 187 ? 9.825 -4.000 -28.779 1.00 85.12 187 HIS A CA 1
ATOM 1474 C C . HIS A 1 187 ? 10.951 -3.724 -27.768 1.00 85.12 187 HIS A C 1
ATOM 1476 O O . HIS A 1 187 ? 11.119 -4.492 -26.817 1.00 85.12 187 HIS A O 1
ATOM 1482 N N . PRO A 1 188 ? 11.764 -2.673 -27.954 1.00 84.19 188 PRO A N 1
ATOM 1483 C CA . PRO A 1 188 ? 12.873 -2.392 -27.063 1.00 84.19 188 PRO A CA 1
ATOM 1484 C C . PRO A 1 188 ? 12.357 -1.827 -25.742 1.00 84.19 188 PRO A C 1
ATOM 1486 O O . PRO A 1 188 ? 11.370 -1.091 -25.677 1.00 84.19 188 PRO A O 1
ATOM 1489 N N . MET A 1 189 ? 13.056 -2.169 -24.666 1.00 82.31 189 MET A N 1
ATOM 1490 C CA . MET A 1 189 ? 12.717 -1.689 -23.332 1.00 82.31 189 MET A CA 1
ATOM 1491 C C . MET A 1 189 ? 13.036 -0.190 -23.222 1.00 82.31 189 MET A C 1
ATOM 1493 O O . MET A 1 189 ? 14.151 0.208 -23.587 1.00 82.31 189 MET A O 1
ATOM 1497 N N . PRO A 1 190 ? 12.112 0.646 -22.715 1.00 85.62 190 PRO A N 1
ATOM 1498 C CA . PRO A 1 190 ? 12.369 2.067 -22.522 1.00 85.62 190 PRO A CA 1
ATOM 1499 C C . PRO A 1 190 ? 13.487 2.283 -21.496 1.00 85.62 190 PRO A C 1
ATOM 1501 O O . PRO A 1 190 ? 13.589 1.584 -20.485 1.00 85.62 190 PRO A O 1
ATOM 1504 N N . CYS A 1 191 ? 14.354 3.259 -21.760 1.00 88.31 191 CYS A N 1
ATOM 1505 C CA . CYS A 1 191 ? 15.416 3.640 -20.843 1.00 88.31 191 CYS A CA 1
ATOM 1506 C C . CYS A 1 191 ? 14.815 4.202 -19.554 1.00 88.31 191 CYS A C 1
ATOM 1508 O O . CYS A 1 191 ? 14.043 5.157 -19.596 1.00 88.31 191 CYS A O 1
ATOM 1510 N N . LYS A 1 192 ? 15.238 3.679 -18.397 1.00 85.38 192 LYS A N 1
ATOM 1511 C CA . LYS A 1 192 ? 14.786 4.170 -17.082 1.00 85.38 192 LYS A CA 1
ATOM 1512 C C . LYS A 1 192 ? 15.069 5.659 -16.846 1.00 85.38 192 LYS A C 1
ATOM 1514 O O . LYS A 1 192 ? 14.411 6.281 -16.026 1.00 85.38 192 LYS A O 1
ATOM 1519 N N . PHE A 1 193 ? 16.075 6.206 -17.530 1.00 88.69 193 PHE A N 1
ATOM 1520 C CA . PHE A 1 193 ? 16.458 7.614 -17.436 1.00 88.69 193 PHE A CA 1
ATOM 1521 C C . PHE A 1 193 ? 15.785 8.485 -18.509 1.00 88.69 193 PHE A C 1
ATOM 1523 O O . PHE A 1 193 ? 15.973 9.698 -18.503 1.00 88.69 193 PHE A O 1
ATOM 1530 N N . GLY A 1 194 ? 15.018 7.885 -19.430 1.00 83.50 194 GLY A N 1
ATOM 1531 C CA . GLY A 1 194 ? 14.297 8.589 -20.488 1.00 83.50 194 GLY A CA 1
ATOM 1532 C C . GLY A 1 194 ? 15.184 9.562 -21.265 1.00 83.50 194 GLY A C 1
ATOM 1533 O O . GLY A 1 194 ? 16.352 9.287 -21.529 1.00 83.50 194 GLY A O 1
ATOM 1534 N N . ILE A 1 195 ? 14.639 10.730 -21.598 1.00 85.44 195 ILE A N 1
ATOM 1535 C CA . ILE A 1 195 ? 15.366 11.817 -22.276 1.00 85.44 195 ILE A CA 1
ATOM 1536 C C . ILE A 1 195 ? 16.561 12.365 -21.477 1.00 85.44 195 ILE A C 1
ATOM 1538 O O . ILE A 1 195 ? 17.453 12.959 -22.074 1.00 85.44 195 ILE A O 1
ATOM 1542 N N . SER A 1 196 ? 16.613 12.118 -20.165 1.00 81.56 196 SER A N 1
ATOM 1543 C CA . SER A 1 196 ? 17.675 12.564 -19.255 1.00 81.56 196 SER A CA 1
ATOM 1544 C C . SER A 1 196 ? 18.830 11.558 -19.141 1.00 81.56 196 SER A C 1
ATOM 1546 O O . SER A 1 196 ? 19.685 11.682 -18.265 1.00 81.56 196 SER A O 1
ATOM 1548 N N . CYS A 1 197 ? 18.868 10.526 -19.992 1.00 87.81 197 CYS A N 1
ATOM 1549 C CA . CYS A 1 197 ? 19.968 9.569 -20.015 1.00 87.81 197 CYS A CA 1
ATOM 1550 C C . CYS A 1 197 ? 21.276 10.236 -20.466 1.00 87.81 197 CYS A C 1
ATOM 1552 O O . CYS A 1 197 ? 21.421 10.610 -21.629 1.00 87.81 197 CYS A O 1
ATOM 1554 N N . LEU A 1 198 ? 22.259 10.296 -19.562 1.00 88.31 198 LEU A N 1
ATOM 1555 C CA . LEU A 1 198 ? 23.585 10.872 -19.826 1.00 88.31 198 LEU A CA 1
ATOM 1556 C C . LEU A 1 198 ? 24.338 10.182 -20.978 1.00 88.31 198 LEU A C 1
ATOM 1558 O O . LEU A 1 198 ? 25.120 10.818 -21.671 1.00 88.31 198 LEU A O 1
ATOM 1562 N N . ASN A 1 199 ? 24.066 8.894 -21.213 1.00 88.50 199 ASN A N 1
ATOM 1563 C CA . ASN A 1 199 ? 24.736 8.080 -22.229 1.00 88.50 199 ASN A CA 1
ATOM 1564 C C . ASN A 1 199 ? 23.803 7.710 -23.390 1.00 88.50 199 ASN A C 1
ATOM 1566 O O . ASN A 1 199 ? 23.852 6.580 -23.870 1.00 88.50 199 ASN A O 1
ATOM 1570 N N . LYS A 1 200 ? 22.943 8.631 -23.852 1.00 80.50 200 LYS A N 1
ATOM 1571 C CA . LYS A 1 200 ? 21.931 8.366 -24.897 1.00 80.50 200 LYS A CA 1
ATOM 1572 C C . LYS A 1 200 ? 22.484 7.624 -26.126 1.00 80.50 200 LYS A C 1
ATOM 1574 O O . LYS A 1 200 ? 21.838 6.705 -26.613 1.00 80.50 200 LYS A O 1
ATOM 1579 N N . ASN A 1 201 ? 23.698 7.962 -26.565 1.00 81.31 201 ASN A N 1
ATOM 1580 C CA . ASN A 1 201 ? 24.323 7.401 -27.773 1.00 81.31 201 ASN A CA 1
ATOM 1581 C C . ASN A 1 201 ? 24.925 5.995 -27.581 1.00 81.31 201 ASN A C 1
ATOM 1583 O O . ASN A 1 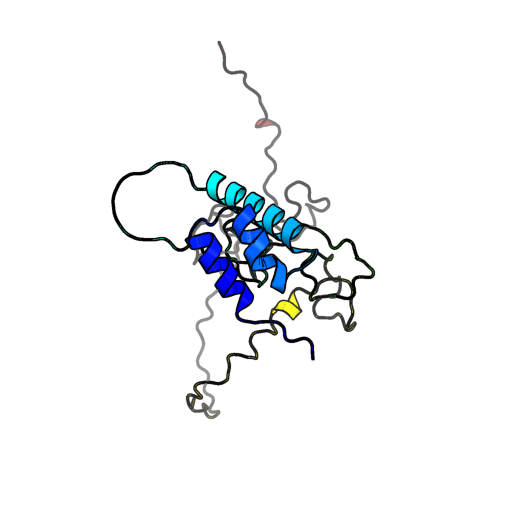201 ? 25.211 5.318 -28.561 1.00 81.31 201 ASN A O 1
ATOM 1587 N N . GLN A 1 202 ? 25.134 5.554 -26.336 1.00 84.50 202 GLN A N 1
ATOM 1588 C CA . GLN A 1 202 ? 25.674 4.225 -25.999 1.00 84.50 202 GLN A CA 1
ATOM 1589 C C . GLN A 1 202 ? 24.684 3.384 -25.178 1.00 84.50 202 GLN A C 1
ATOM 1591 O O . GLN A 1 202 ? 24.984 2.272 -24.742 1.00 84.50 202 GLN A O 1
ATOM 1596 N N . CYS A 1 203 ? 23.493 3.918 -24.916 1.00 84.94 203 CYS A N 1
ATOM 1597 C CA . CYS A 1 203 ? 22.511 3.270 -24.074 1.00 84.94 203 CYS A CA 1
ATOM 1598 C C . CYS A 1 203 ? 21.717 2.242 -24.889 1.00 84.94 203 CYS A C 1
ATOM 1600 O O . CYS A 1 203 ? 21.020 2.577 -25.840 1.00 84.94 203 CYS A O 1
ATOM 1602 N N . LYS A 1 204 ? 21.786 0.976 -24.464 1.00 84.31 204 LYS A N 1
ATOM 1603 C CA . LYS A 1 204 ? 21.103 -0.178 -25.082 1.00 84.31 204 LYS A CA 1
ATOM 1604 C C . LYS A 1 204 ? 19.571 -0.186 -24.949 1.00 84.31 204 LYS A C 1
ATOM 1606 O O . LYS A 1 204 ? 18.929 -1.158 -25.334 1.00 84.31 204 LYS A O 1
ATOM 1611 N N . PHE A 1 205 ? 18.998 0.843 -24.330 1.00 85.88 205 PHE A N 1
ATOM 1612 C CA . PHE A 1 205 ? 17.565 0.977 -24.085 1.00 85.88 205 PHE A CA 1
ATOM 1613 C C . PHE A 1 205 ? 16.969 2.041 -25.008 1.00 85.88 205 PHE A C 1
ATOM 1615 O O . PHE A 1 205 ? 17.665 2.952 -25.453 1.00 85.88 205 PHE A O 1
ATOM 1622 N N . TYR A 1 206 ? 15.673 1.953 -25.288 1.00 85.62 206 TYR A N 1
ATOM 1623 C CA . TYR A 1 206 ? 15.006 2.904 -26.171 1.00 85.62 206 TYR A CA 1
ATOM 1624 C C . TYR A 1 206 ? 14.848 4.289 -25.531 1.00 85.62 206 TYR A C 1
ATOM 1626 O O . TYR A 1 206 ? 14.530 4.407 -24.346 1.00 85.62 206 TYR A O 1
ATOM 1634 N N . HIS A 1 207 ? 15.024 5.336 -26.339 1.00 84.06 207 HIS A N 1
ATOM 1635 C CA . HIS A 1 207 ? 14.778 6.730 -25.976 1.00 84.06 207 HIS A CA 1
ATOM 1636 C C . HIS A 1 207 ? 13.801 7.319 -26.988 1.00 84.06 207 HIS A C 1
ATOM 1638 O O . HIS A 1 207 ? 14.011 7.168 -28.191 1.00 84.06 207 HIS A O 1
ATOM 1644 N N . ALA A 1 208 ? 12.776 8.028 -26.517 1.00 77.94 208 ALA A N 1
ATOM 1645 C CA . ALA A 1 208 ? 11.901 8.768 -27.415 1.00 77.94 208 ALA A CA 1
ATOM 1646 C C . ALA A 1 208 ? 12.711 9.830 -28.200 1.00 77.94 208 ALA A C 1
ATOM 1648 O O . ALA A 1 208 ? 13.632 10.445 -27.635 1.00 77.94 208 ALA A O 1
ATOM 1649 N N . PRO A 1 209 ? 12.397 10.057 -29.490 1.00 73.88 209 PRO A N 1
ATOM 1650 C CA . PRO A 1 209 ? 12.945 11.179 -30.243 1.00 73.88 209 PRO A CA 1
ATOM 1651 C C . PRO A 1 209 ? 12.633 12.493 -29.520 1.00 73.88 209 PRO A C 1
ATOM 1653 O O . PRO A 1 209 ? 11.517 12.687 -29.041 1.00 73.88 209 PRO A O 1
ATOM 1656 N N . LEU A 1 210 ? 13.619 13.389 -29.423 1.00 65.19 210 LEU A N 1
ATOM 1657 C CA . LEU A 1 210 ? 13.351 14.737 -28.924 1.00 65.19 210 LEU A CA 1
ATOM 1658 C C . LEU A 1 210 ? 12.539 15.485 -29.990 1.00 65.19 210 LEU A C 1
ATOM 1660 O O . LEU A 1 210 ? 12.866 15.350 -31.173 1.00 65.19 210 LEU A O 1
ATOM 1664 N N . PRO A 1 211 ? 11.511 16.264 -29.612 1.00 61.59 211 PRO A N 1
ATOM 1665 C CA . PRO A 1 211 ? 10.875 17.171 -30.555 1.00 61.59 211 PRO A CA 1
ATOM 1666 C C . PRO A 1 211 ? 11.943 18.124 -31.102 1.00 61.59 211 PRO A C 1
ATOM 1668 O O . PRO A 1 211 ? 12.725 18.697 -30.339 1.00 61.59 211 PRO A O 1
ATOM 1671 N N . THR A 1 212 ? 12.019 18.253 -32.426 1.00 66.56 212 THR A N 1
ATOM 1672 C CA . THR A 1 212 ? 12.900 19.236 -33.058 1.00 66.56 212 THR A CA 1
ATOM 1673 C C . THR A 1 212 ? 12.474 20.637 -32.629 1.00 66.56 212 THR A C 1
ATOM 1675 O O . THR A 1 212 ? 11.298 20.887 -32.351 1.00 66.56 212 THR A O 1
ATOM 1678 N N . LYS A 1 213 ? 13.439 21.560 -32.549 1.00 62.25 213 LYS A N 1
ATOM 1679 C CA . LYS A 1 213 ? 13.217 22.943 -32.096 1.00 62.25 213 LYS A CA 1
ATOM 1680 C C . LYS A 1 213 ? 12.116 23.652 -32.905 1.00 62.25 213 LYS A C 1
ATOM 1682 O O . LYS A 1 213 ? 11.418 24.504 -32.369 1.00 62.25 213 LYS A O 1
ATOM 1687 N N . ASP A 1 214 ? 11.896 23.203 -34.138 1.00 62.44 214 ASP A N 1
ATOM 1688 C CA . ASP A 1 214 ? 10.880 23.692 -35.076 1.00 62.44 214 ASP A CA 1
ATOM 1689 C C . ASP A 1 214 ? 9.431 23.359 -34.669 1.00 62.44 214 ASP A C 1
ATOM 1691 O O . ASP A 1 214 ? 8.494 23.941 -35.204 1.00 62.44 214 ASP A O 1
ATOM 1695 N N . LYS A 1 215 ? 9.224 22.444 -33.708 1.00 56.25 215 LYS A N 1
ATOM 1696 C CA . LYS A 1 215 ? 7.906 22.116 -33.129 1.00 56.25 215 LYS A CA 1
ATOM 1697 C C . LYS A 1 215 ? 7.611 22.821 -31.799 1.00 56.25 215 LYS A C 1
ATOM 1699 O O . LYS A 1 215 ? 6.552 22.594 -31.224 1.00 56.25 215 LYS A O 1
ATOM 1704 N N . LEU A 1 216 ? 8.522 23.661 -31.305 1.00 58.50 216 LEU A N 1
ATOM 1705 C CA . LEU A 1 216 ? 8.382 24.404 -30.044 1.00 58.50 216 LEU A CA 1
ATOM 1706 C C . LEU A 1 216 ? 7.936 25.860 -30.276 1.00 58.50 216 LEU A C 1
ATOM 1708 O O . LEU A 1 216 ? 8.370 26.765 -29.563 1.00 58.50 216 LEU A O 1
ATOM 1712 N N . THR A 1 217 ? 7.095 26.116 -31.281 1.00 60.38 217 THR A N 1
ATOM 1713 C CA . THR A 1 217 ? 6.541 27.452 -31.523 1.00 60.38 217 THR A CA 1
ATOM 1714 C C . THR A 1 217 ? 5.279 27.650 -30.686 1.00 60.38 217 THR A C 1
ATOM 1716 O O . THR A 1 217 ? 4.214 27.103 -30.962 1.00 60.38 217 THR A O 1
ATOM 1719 N N . TRP A 1 218 ? 5.396 28.454 -29.632 1.00 57.94 218 TRP A N 1
ATOM 1720 C CA . TRP A 1 218 ? 4.230 28.988 -28.938 1.00 57.94 218 TRP A CA 1
ATOM 1721 C C . TRP A 1 218 ? 3.525 29.967 -29.879 1.00 57.94 218 TRP A C 1
ATOM 1723 O O . TRP A 1 218 ? 4.014 31.070 -30.110 1.00 57.94 218 TRP A O 1
ATOM 1733 N N . THR A 1 219 ? 2.390 29.570 -30.448 1.00 67.00 219 THR A N 1
ATOM 1734 C CA . THR A 1 219 ? 1.447 30.513 -31.055 1.00 67.00 219 THR A CA 1
ATOM 1735 C C . THR A 1 219 ? 0.435 30.881 -29.983 1.00 67.00 219 THR A C 1
ATOM 1737 O O . THR A 1 219 ? -0.314 30.033 -29.502 1.00 67.00 219 THR A O 1
ATOM 1740 N N . ALA A 1 220 ? 0.467 32.138 -29.539 1.00 58.53 220 ALA A N 1
ATOM 1741 C CA . ALA A 1 220 ? -0.552 32.659 -28.641 1.00 58.53 220 ALA A CA 1
ATOM 1742 C C . ALA A 1 220 ? -1.911 32.563 -29.350 1.00 58.53 220 ALA A C 1
ATOM 1744 O O . ALA A 1 220 ? -2.052 33.061 -30.468 1.00 58.53 220 ALA A O 1
ATOM 1745 N N . ALA A 1 221 ? -2.888 31.903 -28.725 1.00 56.00 221 ALA A N 1
ATOM 1746 C CA . ALA A 1 221 ? -4.263 31.916 -29.206 1.00 56.00 221 ALA A CA 1
ATOM 1747 C C . ALA A 1 221 ? -4.736 33.379 -29.258 1.00 56.00 221 ALA A C 1
ATOM 1749 O O . ALA A 1 221 ? -4.699 34.082 -28.246 1.00 56.00 221 ALA A O 1
ATOM 1750 N N . GLY A 1 222 ? -5.067 33.846 -30.464 1.00 61.62 222 GLY A N 1
ATOM 1751 C CA . GLY A 1 222 ? -5.517 35.212 -30.715 1.00 61.62 222 GLY A CA 1
ATOM 1752 C C . GLY A 1 222 ? -6.805 35.535 -29.960 1.00 61.62 222 GLY A C 1
ATOM 1753 O O . GLY A 1 222 ? -7.625 34.647 -29.727 1.00 61.62 222 GLY A O 1
ATOM 1754 N N . LYS A 1 223 ? -6.928 36.806 -29.566 1.00 44.53 223 LYS A N 1
ATOM 1755 C CA . LYS A 1 223 ? -8.163 37.413 -29.051 1.00 44.53 223 LYS A CA 1
ATOM 1756 C C . LYS A 1 223 ? -9.305 37.312 -30.053 1.00 44.53 223 LYS A C 1
ATOM 1758 O O . LYS A 1 223 ? -9.019 37.485 -31.259 1.00 44.53 223 LYS A O 1
#

Foldseek 3Di:
DPPPPPCVVVVVVVCVVVVPDLVVQLVVCCVPQPPCSNVVSVVVVVVVVVVVVVVDDDDDDDDDDDDPQQQDAAADLCPPVDPCVPVDSYDDADAADPCPPVDPCAQNDSHDFAADPCQVNDPDPRHSHHHNVVSPPPPVPPPPDDDDDDDDDDDDDDDDDDPPPDLDAAADPCPPPDPDPPDSHDHFAADPCEPNDPPQVPDSGDHDDDPDPVVPDDDPDDD

Sequence (223 aa):
MLYIDDELPDYIMVMVANKKPRSQMNDDLGLFLNINTEKFTVWLYNLLEKLQSLGSDEEEDGEELPSTIAKSTEKCRFWPACINGNACPYVHPTQPCKMFPHCKFGDKCLYIHPNCKFDSKCTRKDCPFTHASKRSNLTTVIQKIVQVPVPSPLVGGLVGSFPQQSKSSGICRFYPNCTNMNCTFIHPMPCKFGISCLNKNQCKFYHAPLPTKDKLTWTAAGK

InterPro domains:
  IPR000571 Zinc finger, CCCH-type [PS50103] (70-95)
  IPR000571 Zinc finger, CCCH-type [PS50103] (96-116)
  IPR000571 Zinc finger, CCCH-type [SM00356] (70-94)
  IPR000571 Zinc finger, CCCH-type [SM00356] (95-115)
  IPR000571 Zinc finger, CCCH-type [SM00356] (168-189)
  IPR040366 Nuclear polyadenylated RNA-binding protein Nab2/ZC3H14 [PTHR14738] (70-220)

pLDDT: mean 73.75, std 16.72, range [33.78, 93.69]